Protein AF-A0A5C4UXS3-F1 (afdb_monomer)

Secondary structure (DSSP, 8-state):
--TTTHHHH------------------PPPP--------PPPPPPPTTS--TTSPPPGGGSHHHHHHHHHHHHHHT-B-TTT-SBHHHHHHHHHHHHHHHHHHTS-SSEEEEEEEEE-SS-EEEEEEEEEE-TTTS-EE--HHHHHHHHHHHHHHHHH---EEEEEEEEEETTEEEEEEEEEETTEEEEPPHHHHHHHHSB-TTT-PBPPPPTTEEE-PPPPPP--------------

Sequence (238 aa):
MSWFEGFAGAGDPGAGRSRDRRPGRGRRRPTGGRREERRRPAPSRPPGARPEGGPPTPADHPRYVWDRGVRLLAEAGRCPRCGVPQRRCAFARAAGLLRWLLERAGPGEHHLVCSVLLPDATLSASLGVEPAASSGGRAYGEEEAAVFCAVLAAGLVSGASGGLVLRTAEEPPRQSVRGWRLTAGRLLPLSEAQVFAAYCTDPTSGEPLPPEPDVDYRASPRPPTGACPGRREEATPG

Structure (mmCIF, N/CA/C/O backbone):
data_AF-A0A5C4UXS3-F1
#
_entry.id   AF-A0A5C4UXS3-F1
#
loop_
_atom_site.group_PDB
_atom_site.id
_atom_site.type_symbol
_atom_site.label_atom_id
_atom_site.label_alt_id
_atom_site.label_comp_id
_atom_site.label_asym_id
_atom_site.label_entity_id
_atom_site.label_seq_id
_atom_site.pdbx_PDB_ins_code
_atom_site.Cartn_x
_atom_site.Cartn_y
_atom_site.Cartn_z
_atom_site.occupancy
_atom_site.B_iso_or_equiv
_atom_site.auth_seq_id
_atom_site.auth_comp_id
_atom_site.auth_asym_id
_atom_site.auth_atom_id
_atom_site.pdbx_PDB_model_num
ATOM 1 N N . MET A 1 1 ? -10.341 11.415 -9.616 1.00 35.03 1 MET A N 1
ATOM 2 C CA . MET A 1 1 ? -11.128 10.595 -8.659 1.00 35.03 1 MET A CA 1
ATOM 3 C C . MET A 1 1 ? -11.605 9.258 -9.257 1.00 35.03 1 MET A C 1
ATOM 5 O O . MET A 1 1 ? -12.176 8.472 -8.521 1.00 35.03 1 MET A O 1
ATOM 9 N N . SER A 1 2 ? -11.293 8.932 -10.525 1.00 33.28 2 SER A N 1
ATOM 10 C CA . SER A 1 2 ? -11.857 7.770 -11.246 1.00 33.28 2 SER A CA 1
ATOM 11 C C . SER A 1 2 ? -11.045 6.459 -11.163 1.00 33.28 2 SER A C 1
ATOM 13 O O . SER A 1 2 ? -11.532 5.415 -11.588 1.00 33.28 2 SER A O 1
ATOM 15 N N . TRP A 1 3 ? -9.816 6.466 -10.629 1.00 40.00 3 TRP A N 1
ATOM 16 C CA . TRP A 1 3 ? -8.915 5.295 -10.67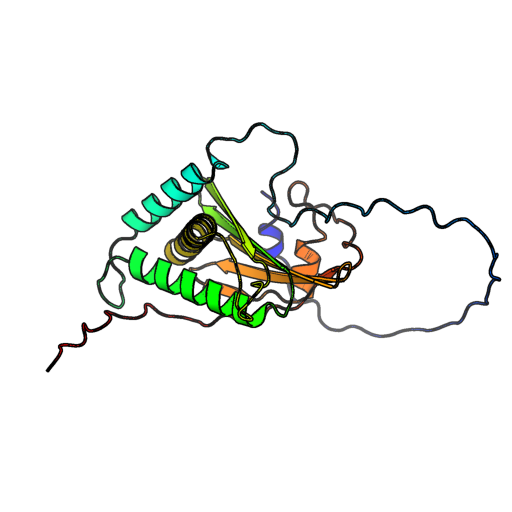2 1.00 40.00 3 TRP A CA 1
ATOM 17 C C . TRP A 1 3 ? -9.411 4.081 -9.864 1.00 40.00 3 TRP A C 1
ATOM 19 O O . TRP A 1 3 ? -9.132 2.939 -10.217 1.00 40.00 3 TRP A O 1
ATOM 29 N N . PHE A 1 4 ? -10.168 4.305 -8.784 1.00 40.53 4 PHE A N 1
ATOM 30 C CA . PHE A 1 4 ? -10.619 3.226 -7.899 1.00 40.53 4 PHE A CA 1
ATOM 31 C C . PHE A 1 4 ? -11.941 2.573 -8.323 1.00 40.53 4 PHE A C 1
ATOM 33 O O . PHE A 1 4 ? -12.166 1.409 -7.998 1.00 40.53 4 PHE A O 1
ATOM 40 N N . GLU A 1 5 ? -12.799 3.267 -9.072 1.00 36.66 5 GLU A N 1
ATOM 41 C CA . GLU A 1 5 ? -14.086 2.713 -9.524 1.00 36.66 5 GLU A CA 1
ATOM 42 C C . GLU A 1 5 ? -13.898 1.633 -10.602 1.00 36.66 5 GLU A C 1
ATOM 44 O O . GLU A 1 5 ? -14.641 0.650 -10.627 1.00 36.66 5 GLU A O 1
ATOM 49 N N . GLY A 1 6 ? -12.808 1.698 -11.378 1.00 37.16 6 GLY A N 1
ATOM 50 C CA . GLY A 1 6 ? -12.385 0.608 -12.266 1.00 37.16 6 GLY A CA 1
ATOM 51 C C . GLY A 1 6 ? -12.094 -0.718 -11.539 1.00 37.16 6 GLY A C 1
ATOM 52 O O . GLY A 1 6 ? -12.188 -1.786 -12.140 1.00 37.16 6 GLY A O 1
ATOM 53 N N . PHE A 1 7 ? -11.820 -0.689 -10.226 1.00 38.66 7 PHE A N 1
ATOM 54 C CA . PHE A 1 7 ? -11.621 -1.896 -9.409 1.00 38.66 7 PHE A CA 1
ATOM 55 C C . PHE A 1 7 ? -12.925 -2.542 -8.918 1.00 38.66 7 PHE A C 1
ATOM 57 O O . PHE A 1 7 ? -12.872 -3.662 -8.397 1.00 38.66 7 PHE A O 1
ATOM 64 N N . ALA A 1 8 ? -14.068 -1.858 -9.033 1.00 35.97 8 ALA A N 1
ATOM 65 C CA . ALA A 1 8 ? -15.372 -2.386 -8.628 1.00 35.97 8 ALA A CA 1
ATOM 66 C C . ALA A 1 8 ? -16.101 -3.118 -9.772 1.00 35.97 8 ALA A C 1
ATOM 68 O O . ALA A 1 8 ? -16.954 -3.957 -9.495 1.00 35.97 8 ALA A O 1
ATOM 69 N N . GLY A 1 9 ? -15.758 -2.835 -11.037 1.00 29.56 9 GLY A N 1
ATOM 70 C CA . GLY A 1 9 ? -16.538 -3.276 -12.203 1.00 29.56 9 GLY A CA 1
ATOM 71 C C . GLY A 1 9 ? -15.954 -4.402 -13.067 1.00 29.56 9 GLY A C 1
ATOM 72 O O . GLY A 1 9 ? -16.669 -4.929 -13.915 1.00 29.56 9 GLY A O 1
ATOM 73 N N . ALA A 1 10 ? -14.691 -4.802 -12.897 1.00 34.16 10 ALA A N 1
ATOM 74 C CA . ALA A 1 10 ? -14.080 -5.807 -13.774 1.00 34.16 10 ALA A CA 1
ATOM 75 C C . ALA A 1 10 ? -14.389 -7.240 -13.300 1.00 34.16 10 ALA A C 1
ATOM 77 O O . ALA A 1 10 ? -13.620 -7.850 -12.554 1.00 34.16 10 ALA A O 1
ATOM 78 N N . GLY A 1 11 ? -15.544 -7.758 -13.724 1.00 29.08 11 GLY A N 1
ATOM 79 C CA . GLY A 1 11 ? -15.849 -9.187 -13.701 1.00 29.08 11 GLY A CA 1
ATOM 80 C C . GLY A 1 11 ? -14.871 -9.988 -14.567 1.00 29.08 11 GLY A C 1
ATOM 81 O O . GLY A 1 11 ? -14.325 -9.479 -15.542 1.00 29.08 11 GLY A O 1
ATOM 82 N N . ASP A 1 12 ? -14.649 -11.238 -14.169 1.00 33.03 12 ASP A N 1
ATOM 83 C CA . ASP A 1 12 ? -13.753 -12.214 -14.797 1.00 33.03 12 ASP A CA 1
ATOM 84 C C . ASP A 1 12 ? -14.180 -12.528 -16.250 1.00 33.03 12 ASP A C 1
ATOM 86 O O . ASP A 1 12 ? -15.264 -13.089 -16.446 1.00 33.03 12 ASP A O 1
ATOM 90 N N . PRO A 1 13 ? -13.387 -12.196 -17.289 1.00 35.25 13 PRO A N 1
ATOM 91 C CA . PRO A 1 13 ? -13.642 -12.676 -18.634 1.00 35.25 13 PRO A CA 1
ATOM 92 C C . PRO A 1 13 ? -12.870 -13.976 -18.869 1.00 35.25 13 PRO A C 1
ATOM 94 O O . PRO A 1 13 ? -11.662 -14.000 -19.113 1.00 35.25 13 PRO A O 1
ATOM 97 N N . GLY A 1 14 ? -13.631 -15.066 -18.809 1.00 28.48 14 GLY A N 1
ATOM 98 C CA . GLY A 1 14 ? -13.194 -16.417 -19.110 1.00 28.48 14 GLY A CA 1
ATOM 99 C C . GLY A 1 14 ? -12.644 -16.624 -20.529 1.00 28.48 14 GLY A C 1
ATOM 100 O O . GLY A 1 14 ? -12.931 -15.906 -21.484 1.00 28.48 14 GLY A O 1
ATOM 101 N N . ALA A 1 15 ? -11.853 -17.691 -20.610 1.00 33.25 15 ALA A N 1
ATOM 102 C CA . ALA A 1 15 ? -11.218 -18.325 -21.760 1.00 33.25 15 ALA A CA 1
ATOM 103 C C . ALA A 1 15 ? -11.959 -18.254 -23.116 1.00 33.25 15 ALA A C 1
ATOM 105 O O . ALA A 1 15 ? -13.125 -18.631 -23.232 1.00 33.25 15 ALA A O 1
ATOM 106 N N . GLY A 1 16 ? -11.214 -17.943 -24.190 1.00 27.61 16 GLY A N 1
ATOM 107 C CA . GLY A 1 16 ? -11.735 -17.997 -25.561 1.00 27.61 16 GLY A CA 1
ATOM 108 C C . GLY A 1 16 ? -10.703 -17.876 -26.696 1.00 27.61 16 GLY A C 1
ATOM 109 O O . GLY A 1 16 ? -10.577 -16.824 -27.297 1.00 27.61 16 GLY A O 1
ATOM 110 N N . ARG A 1 17 ? -10.049 -19.003 -27.019 1.00 30.02 17 ARG A N 1
ATOM 111 C CA . ARG A 1 17 ? -9.630 -19.510 -28.357 1.00 30.02 17 ARG A CA 1
ATOM 112 C C . ARG A 1 17 ? -8.744 -18.661 -29.307 1.00 30.02 17 ARG A C 1
ATOM 114 O O . ARG A 1 17 ? -9.197 -17.763 -29.997 1.00 30.02 17 ARG A O 1
ATOM 121 N N . SER A 1 18 ? -7.507 -19.152 -29.457 1.00 33.75 18 SER A N 1
ATOM 122 C CA . SER A 1 18 ? -6.833 -19.623 -30.695 1.00 33.75 18 SER A CA 1
ATOM 123 C C . SER A 1 18 ? -7.411 -19.249 -32.076 1.00 33.75 18 SER A C 1
ATOM 125 O O . SER A 1 18 ? -8.549 -19.610 -32.378 1.00 33.75 18 SER A O 1
ATOM 127 N N . ARG A 1 19 ? -6.533 -18.662 -32.916 1.00 34.56 19 ARG A N 1
ATOM 128 C CA . ARG A 1 19 ? -6.287 -18.802 -34.385 1.00 34.56 19 ARG A CA 1
ATOM 129 C C . ARG A 1 19 ? -5.450 -17.581 -34.824 1.00 34.56 19 ARG A C 1
ATOM 131 O O . ARG A 1 19 ? -5.568 -16.535 -34.206 1.00 34.56 19 ARG A O 1
ATOM 138 N N . ASP A 1 20 ? -4.586 -17.534 -35.829 1.00 33.38 20 ASP A N 1
ATOM 139 C CA . ASP A 1 20 ? -3.983 -18.472 -36.773 1.00 33.38 20 ASP A CA 1
ATOM 140 C C . ASP A 1 20 ? -2.677 -17.800 -37.257 1.00 33.38 20 ASP A C 1
ATOM 142 O O . ASP A 1 20 ? -2.631 -16.583 -37.451 1.00 33.38 20 ASP A O 1
ATOM 146 N N . ARG A 1 21 ? -1.598 -18.566 -37.455 1.00 36.25 21 ARG A N 1
ATOM 147 C CA . ARG A 1 21 ? -0.323 -18.060 -38.002 1.00 36.25 21 ARG A CA 1
ATOM 148 C C . ARG A 1 21 ? -0.359 -18.020 -39.533 1.00 36.25 21 ARG A C 1
ATOM 150 O O . ARG A 1 21 ? -0.655 -19.034 -40.159 1.00 36.25 21 ARG A O 1
ATOM 157 N N . ARG A 1 22 ? 0.110 -16.923 -40.143 1.00 37.16 22 ARG A N 1
ATOM 158 C CA . ARG A 1 22 ? 0.683 -16.937 -41.507 1.00 37.16 22 ARG A CA 1
ATOM 159 C C . ARG A 1 22 ? 1.968 -16.097 -41.600 1.00 37.16 22 ARG A C 1
ATOM 161 O O . ARG A 1 22 ? 2.034 -15.045 -40.970 1.00 37.16 22 ARG A O 1
ATOM 168 N N . PRO A 1 23 ? 2.988 -16.541 -42.364 1.00 40.94 23 PRO A N 1
ATOM 169 C CA . PRO A 1 23 ? 4.306 -15.914 -42.389 1.00 40.94 23 PRO A CA 1
ATOM 170 C C . PRO A 1 23 ? 4.445 -14.901 -43.538 1.00 40.94 23 PRO A C 1
ATOM 172 O O . PRO A 1 23 ? 4.019 -15.154 -44.664 1.00 40.94 23 PRO A O 1
ATOM 175 N N . GLY A 1 24 ? 5.098 -13.769 -43.265 1.00 33.56 24 GLY A N 1
ATOM 176 C CA . GLY A 1 24 ? 5.322 -12.687 -44.225 1.00 33.56 24 GLY A CA 1
ATOM 177 C C . GLY A 1 24 ? 6.771 -12.199 -44.243 1.00 33.56 24 GLY A C 1
ATOM 178 O O . GLY A 1 24 ? 7.151 -11.362 -43.441 1.00 33.56 24 GLY A O 1
ATOM 179 N N . ARG A 1 25 ? 7.543 -12.778 -45.170 1.00 37.66 25 ARG A N 1
ATOM 180 C CA . ARG A 1 25 ? 8.702 -12.274 -45.943 1.00 37.66 25 ARG A CA 1
ATOM 181 C C . ARG A 1 25 ? 9.575 -11.137 -45.377 1.00 37.66 25 ARG A C 1
ATOM 183 O O . ARG A 1 25 ? 9.134 -10.024 -45.117 1.00 37.66 25 ARG A O 1
ATOM 190 N N . GLY A 1 26 ? 10.878 -11.425 -45.368 1.00 38.53 26 GLY A N 1
ATOM 191 C CA . GLY A 1 26 ? 11.948 -10.553 -44.902 1.00 38.53 26 GLY A CA 1
ATOM 192 C C . GLY A 1 26 ? 12.205 -9.298 -45.736 1.00 38.53 26 GLY A C 1
ATOM 193 O O . GLY A 1 26 ? 11.934 -9.234 -46.937 1.00 38.53 26 GLY A O 1
ATOM 194 N N . ARG A 1 27 ? 12.821 -8.317 -45.071 1.00 45.31 27 ARG A N 1
ATOM 195 C CA . ARG A 1 27 ? 13.493 -7.175 -45.694 1.00 45.31 27 ARG A CA 1
ATOM 196 C C . ARG A 1 27 ? 14.827 -6.890 -45.004 1.00 45.31 27 ARG A C 1
ATOM 198 O O . ARG A 1 27 ? 15.031 -7.187 -43.832 1.00 45.31 27 ARG A O 1
ATOM 205 N N . ARG A 1 28 ? 15.744 -6.401 -45.835 1.00 38.84 28 ARG A N 1
ATOM 206 C CA . ARG A 1 28 ? 17.199 -6.314 -45.678 1.00 38.84 28 ARG A CA 1
ATOM 207 C C . ARG A 1 28 ? 17.634 -5.253 -44.657 1.00 38.84 28 ARG A C 1
ATOM 209 O O . ARG A 1 28 ? 16.984 -4.224 -44.514 1.00 38.84 28 ARG A O 1
ATOM 216 N N . ARG A 1 29 ? 18.783 -5.506 -44.019 1.00 42.97 29 ARG A N 1
ATOM 217 C CA . ARG A 1 29 ? 19.550 -4.563 -43.183 1.00 42.97 29 ARG A CA 1
ATOM 218 C C . ARG A 1 29 ? 20.167 -3.436 -44.025 1.00 42.97 29 ARG A C 1
ATOM 220 O O . ARG A 1 29 ? 20.816 -3.752 -45.021 1.00 42.97 29 ARG A O 1
ATOM 227 N N . PRO A 1 30 ? 20.122 -2.179 -43.557 1.00 42.94 30 PRO A N 1
ATOM 228 C CA . PRO A 1 30 ? 21.143 -1.186 -43.842 1.00 42.94 30 PRO A CA 1
ATOM 229 C C . PRO A 1 30 ? 22.147 -1.102 -42.681 1.00 42.94 30 PRO A C 1
ATOM 231 O O . PRO A 1 30 ? 21.791 -1.057 -41.504 1.00 42.94 30 PRO A O 1
ATOM 234 N N . THR A 1 31 ? 23.421 -1.113 -43.045 1.00 40.25 31 THR A N 1
ATOM 235 C CA . THR A 1 31 ? 24.592 -0.885 -42.197 1.00 40.25 31 THR A CA 1
ATOM 236 C C . THR A 1 31 ? 24.896 0.607 -42.086 1.00 40.25 31 THR A C 1
ATOM 238 O O . THR A 1 31 ? 24.893 1.297 -43.099 1.00 40.25 31 THR A O 1
ATOM 241 N N . GLY A 1 32 ? 25.277 1.061 -40.888 1.00 43.88 32 GLY A N 1
ATOM 242 C CA . GLY A 1 32 ? 26.069 2.281 -40.699 1.00 43.88 32 GLY A CA 1
ATOM 243 C C . GLY A 1 32 ? 25.276 3.543 -40.355 1.00 43.88 32 GLY A C 1
ATOM 244 O O . GLY A 1 32 ? 24.844 4.278 -41.232 1.00 43.88 32 GLY A O 1
ATOM 245 N N . GLY A 1 33 ? 25.173 3.841 -39.061 1.00 35.28 33 GLY A N 1
ATOM 246 C CA . GLY A 1 33 ? 24.735 5.134 -38.535 1.00 35.28 33 GLY A CA 1
ATOM 247 C C . GLY A 1 33 ? 25.266 5.287 -37.113 1.00 35.28 33 GLY A C 1
ATOM 248 O O . GLY A 1 33 ? 25.130 4.369 -36.308 1.00 35.28 33 GLY A O 1
ATOM 249 N N . ARG A 1 34 ? 25.964 6.393 -36.845 1.00 41.12 34 ARG A N 1
ATOM 250 C CA . ARG A 1 34 ? 26.689 6.687 -35.598 1.00 41.12 34 ARG A CA 1
ATOM 251 C C . ARG A 1 34 ? 25.795 6.456 -34.372 1.00 41.12 34 ARG A C 1
ATOM 253 O O . ARG A 1 34 ? 24.636 6.857 -34.377 1.00 41.12 34 ARG A O 1
ATOM 260 N N . ARG A 1 35 ? 26.344 5.815 -33.331 1.00 41.16 35 ARG A N 1
ATOM 261 C CA . ARG A 1 35 ? 25.701 5.649 -32.017 1.00 41.16 35 ARG A CA 1
ATOM 262 C C . ARG A 1 35 ? 25.568 7.032 -31.379 1.00 41.16 35 ARG A C 1
ATOM 264 O O . ARG A 1 35 ? 26.454 7.491 -30.673 1.00 41.16 35 ARG A O 1
ATOM 271 N N . GLU A 1 36 ? 24.481 7.713 -31.702 1.00 40.56 36 GLU A N 1
ATOM 272 C CA . GLU A 1 36 ? 24.018 8.867 -30.954 1.00 40.56 36 GLU A CA 1
ATOM 273 C C . GLU A 1 36 ? 23.661 8.346 -29.562 1.00 40.56 36 GLU A C 1
ATOM 275 O O . GLU A 1 36 ? 22.820 7.453 -29.411 1.00 40.56 36 GLU A O 1
ATOM 280 N N . GLU A 1 37 ? 24.397 8.804 -28.555 1.00 40.22 37 GLU A N 1
ATOM 281 C CA . GLU A 1 37 ? 24.158 8.483 -27.157 1.00 40.22 37 GLU A CA 1
ATOM 282 C C . GLU A 1 37 ? 22.798 9.076 -26.780 1.00 40.22 37 GLU A C 1
ATOM 284 O O . GLU A 1 37 ? 22.676 10.228 -26.366 1.00 40.22 37 GLU A O 1
ATOM 289 N N . ARG A 1 38 ? 21.736 8.300 -27.042 1.00 41.50 38 ARG A N 1
ATOM 290 C CA . ARG A 1 38 ? 20.370 8.629 -26.650 1.00 41.50 38 ARG A CA 1
ATOM 291 C C . ARG A 1 38 ? 20.406 8.885 -25.155 1.00 41.50 38 ARG A C 1
ATOM 293 O O . ARG A 1 38 ? 20.579 7.954 -24.368 1.00 41.50 38 ARG A O 1
ATOM 300 N N . ARG A 1 39 ? 20.243 10.156 -24.781 1.00 40.31 39 ARG A N 1
ATOM 301 C CA . ARG A 1 39 ? 19.934 10.558 -23.411 1.00 40.31 39 ARG A CA 1
ATOM 302 C C . ARG A 1 39 ? 18.849 9.616 -22.904 1.00 40.31 39 ARG A C 1
ATOM 304 O O . ARG A 1 39 ? 17.807 9.481 -23.548 1.00 40.31 39 ARG A O 1
ATOM 311 N N . ARG A 1 40 ? 19.143 8.912 -21.808 1.00 44.25 40 ARG A N 1
ATOM 312 C CA . ARG A 1 40 ? 18.195 7.995 -21.176 1.00 44.25 40 ARG A CA 1
ATOM 313 C C . ARG A 1 40 ? 16.898 8.773 -20.922 1.00 44.25 40 ARG A C 1
ATOM 315 O O . ARG A 1 40 ? 16.978 9.833 -20.297 1.00 44.25 40 ARG A O 1
ATOM 322 N N . PRO A 1 41 ? 15.734 8.313 -21.412 1.00 36.16 41 PRO A N 1
ATOM 323 C CA . PRO A 1 41 ? 14.476 8.877 -20.955 1.00 36.16 41 PRO A CA 1
ATOM 324 C C . PRO A 1 41 ? 14.400 8.658 -19.441 1.00 36.16 41 PRO A C 1
ATOM 326 O O . PRO A 1 41 ? 14.741 7.579 -18.950 1.00 36.16 41 PRO A O 1
ATOM 329 N N . ALA A 1 42 ? 14.032 9.704 -18.701 1.00 35.66 42 ALA A N 1
ATOM 330 C CA . ALA A 1 42 ? 13.779 9.585 -17.272 1.00 35.66 42 ALA A CA 1
ATOM 331 C C . ALA A 1 42 ? 12.720 8.488 -17.041 1.00 35.66 42 ALA A C 1
ATOM 333 O O . ALA A 1 42 ? 11.819 8.351 -17.876 1.00 35.66 42 ALA A O 1
ATOM 334 N N . PRO A 1 43 ? 12.822 7.688 -15.964 1.00 39.75 43 PRO A N 1
ATOM 335 C CA . PRO A 1 43 ? 11.815 6.678 -15.672 1.00 39.75 43 PRO A CA 1
ATOM 336 C C . PRO A 1 43 ? 10.433 7.332 -15.604 1.00 39.75 43 PRO A C 1
ATOM 338 O O . PRO A 1 43 ? 10.254 8.374 -14.970 1.00 39.75 43 PRO A O 1
ATOM 341 N N . SER A 1 44 ? 9.462 6.725 -16.284 1.00 46.28 44 SER A N 1
ATOM 342 C CA . SER A 1 44 ? 8.076 7.167 -16.251 1.00 46.28 44 SER A CA 1
ATOM 343 C C . SER A 1 44 ? 7.538 7.086 -14.828 1.00 46.28 44 SER A C 1
ATOM 345 O O . SER A 1 44 ? 7.790 6.155 -14.057 1.00 46.28 44 SER A O 1
ATOM 347 N N . ARG A 1 45 ? 6.823 8.145 -14.480 1.00 45.38 45 ARG A N 1
ATOM 348 C CA . ARG A 1 45 ? 6.299 8.428 -13.157 1.00 45.38 45 ARG A CA 1
ATOM 349 C C . ARG A 1 45 ? 5.370 7.299 -12.680 1.00 45.38 45 ARG A C 1
ATOM 351 O O . ARG A 1 45 ? 4.456 6.944 -13.418 1.00 45.38 45 ARG A O 1
ATOM 358 N N . PRO A 1 46 ? 5.548 6.742 -11.467 1.00 45.81 46 PRO A N 1
ATOM 359 C CA . PRO A 1 46 ? 4.654 5.698 -10.987 1.00 45.81 46 PRO A CA 1
ATOM 360 C C . PRO A 1 46 ? 3.226 6.248 -10.799 1.00 45.81 46 PRO A C 1
ATOM 362 O O . PRO A 1 46 ? 3.060 7.404 -10.401 1.00 45.81 46 PRO A O 1
ATOM 365 N N . PRO A 1 47 ? 2.177 5.448 -11.044 1.00 40.06 47 PRO A N 1
ATOM 366 C CA . PRO A 1 47 ? 0.805 5.823 -10.741 1.00 40.06 47 PRO A CA 1
ATOM 367 C C . PRO A 1 47 ? 0.679 6.130 -9.246 1.00 40.06 47 PRO A C 1
ATOM 369 O O . PRO A 1 47 ? 1.114 5.357 -8.392 1.00 40.06 47 PRO A O 1
ATOM 372 N N . GLY A 1 48 ? 0.129 7.306 -8.942 1.00 43.44 48 GLY A N 1
ATOM 373 C CA . GLY A 1 48 ? 0.091 7.877 -7.592 1.00 43.44 48 GLY A CA 1
ATOM 374 C C . GLY A 1 48 ? 1.198 8.894 -7.298 1.00 43.44 48 GLY A C 1
ATOM 375 O O . GLY A 1 48 ? 1.112 9.605 -6.298 1.00 43.44 48 GLY A O 1
ATOM 376 N N . ALA A 1 49 ? 2.204 9.042 -8.165 1.00 41.66 49 ALA A N 1
ATOM 377 C CA . ALA A 1 49 ? 3.140 10.151 -8.050 1.00 41.66 49 ALA A CA 1
ATOM 378 C C . ALA A 1 49 ? 2.506 11.453 -8.584 1.00 41.66 49 ALA A C 1
ATOM 380 O O . ALA A 1 49 ? 1.986 11.520 -9.693 1.00 41.66 49 ALA A O 1
ATOM 381 N N . ARG A 1 50 ? 2.606 12.522 -7.786 1.00 44.00 50 ARG A N 1
ATOM 382 C CA . ARG A 1 50 ? 2.104 13.904 -7.996 1.00 44.00 50 ARG A CA 1
ATOM 383 C C . ARG A 1 50 ? 2.151 14.461 -9.445 1.00 44.00 50 ARG A C 1
ATOM 385 O O . ARG A 1 50 ? 3.231 14.530 -9.982 1.00 44.00 50 ARG A O 1
ATOM 392 N N . PRO A 1 51 ? 1.112 15.013 -10.074 1.00 42.31 51 PRO A N 1
ATOM 393 C CA . PRO A 1 51 ? 1.290 15.709 -11.362 1.00 42.31 51 PRO A CA 1
ATOM 394 C C . PRO A 1 51 ? 2.380 16.809 -11.289 1.00 42.31 51 PRO A C 1
ATOM 396 O O . PRO A 1 51 ? 2.381 17.629 -10.366 1.00 42.31 51 PRO A O 1
ATOM 399 N N . GLU A 1 52 ? 3.346 16.813 -12.215 1.00 38.56 52 GLU A N 1
ATOM 400 C CA . GLU A 1 52 ? 4.369 17.869 -12.261 1.00 38.56 52 GLU A CA 1
ATOM 401 C C . GLU A 1 52 ? 3.733 19.162 -12.774 1.00 38.56 52 GLU A C 1
ATOM 403 O O . GLU A 1 52 ? 3.220 19.191 -13.889 1.00 38.56 52 GLU A O 1
ATOM 408 N N . GLY A 1 53 ? 3.741 20.222 -11.955 1.00 38.78 53 GLY A N 1
ATOM 409 C CA . GLY A 1 53 ? 3.321 21.557 -12.403 1.00 38.78 53 GLY A CA 1
ATOM 410 C C . GLY A 1 53 ? 2.335 22.341 -11.528 1.00 38.78 53 GLY A C 1
ATOM 411 O O . GLY A 1 53 ? 1.849 23.368 -11.985 1.00 38.78 53 GLY A O 1
ATOM 412 N N . GLY A 1 54 ? 2.040 21.928 -10.289 1.00 44.56 54 GLY A N 1
ATOM 413 C CA . GLY A 1 54 ? 1.251 22.737 -9.338 1.00 44.56 54 GLY A CA 1
ATOM 414 C C . GLY A 1 54 ? 2.014 23.024 -8.038 1.00 44.56 54 GLY A C 1
ATOM 415 O O . GLY A 1 54 ? 2.813 22.170 -7.636 1.00 44.56 54 GLY A O 1
ATOM 416 N N . PRO A 1 55 ? 1.812 24.174 -7.358 1.00 41.97 55 PRO A N 1
ATOM 417 C CA . PRO A 1 55 ? 2.391 24.414 -6.034 1.00 41.97 55 PRO A CA 1
ATOM 418 C C . PRO A 1 55 ? 1.939 23.311 -5.059 1.00 41.97 55 PRO A C 1
ATOM 420 O O . PRO A 1 55 ? 0.812 22.833 -5.183 1.00 41.97 55 PRO A O 1
ATOM 423 N N . PRO A 1 56 ? 2.800 22.849 -4.128 1.00 49.34 56 PRO A N 1
ATOM 424 C CA . PRO A 1 56 ? 2.403 21.831 -3.156 1.00 49.34 56 PRO A CA 1
ATOM 425 C C . PRO A 1 56 ? 1.191 22.343 -2.383 1.00 49.34 56 PRO A C 1
ATOM 427 O O . PRO A 1 56 ? 1.266 23.404 -1.761 1.00 49.34 56 PRO A O 1
ATOM 430 N N . THR A 1 57 ? 0.075 21.617 -2.424 1.00 53.28 57 THR A N 1
ATOM 431 C CA . THR A 1 57 ? -1.009 21.922 -1.493 1.00 53.28 57 THR A CA 1
ATOM 432 C C . THR A 1 57 ? -0.537 21.520 -0.092 1.00 53.28 57 THR A C 1
ATOM 434 O O . THR A 1 57 ? 0.298 20.618 0.034 1.00 53.28 57 THR A O 1
ATOM 437 N N . PRO A 1 58 ? -1.033 22.142 0.992 1.00 54.81 58 PRO A N 1
ATOM 438 C CA . PRO A 1 58 ? -0.695 21.710 2.346 1.00 54.81 58 PRO A CA 1
ATOM 439 C C . PRO A 1 58 ? -0.922 20.207 2.556 1.00 54.81 58 PRO A C 1
ATOM 441 O O . PRO A 1 58 ? -0.168 19.596 3.302 1.00 54.81 58 PRO A O 1
ATOM 444 N N . ALA A 1 59 ? -1.883 19.610 1.836 1.00 54.31 59 ALA A N 1
ATOM 445 C CA . ALA A 1 59 ? -2.203 18.187 1.869 1.00 54.31 59 ALA A CA 1
ATOM 446 C C . ALA A 1 59 ? -1.110 17.257 1.305 1.00 54.31 59 ALA A C 1
ATOM 448 O O . ALA A 1 59 ? -1.068 16.081 1.662 1.00 54.31 59 ALA A O 1
ATOM 449 N N . ASP A 1 60 ? -0.203 17.789 0.481 1.00 53.03 60 ASP A N 1
ATOM 450 C CA . ASP A 1 60 ? 0.870 17.035 -0.180 1.00 53.03 60 ASP A CA 1
ATOM 451 C C . ASP A 1 60 ? 2.198 17.077 0.592 1.00 53.03 60 ASP A C 1
ATOM 453 O O . ASP A 1 60 ? 3.165 16.413 0.212 1.00 53.03 60 ASP A O 1
ATOM 457 N N . HIS A 1 61 ? 2.294 17.888 1.651 1.00 68.25 61 HIS A N 1
ATOM 458 C CA . HIS A 1 61 ? 3.530 18.015 2.416 1.00 68.25 61 HIS A CA 1
ATOM 459 C C . HIS A 1 61 ? 3.723 16.782 3.321 1.00 68.25 61 HIS A C 1
ATOM 461 O O . HIS A 1 61 ? 2.804 16.457 4.077 1.00 68.25 61 HIS A O 1
ATOM 467 N N . PRO A 1 62 ? 4.906 16.128 3.354 1.00 67.69 62 PRO A N 1
ATOM 468 C CA . PRO A 1 62 ? 5.144 14.936 4.181 1.00 67.69 62 PRO A CA 1
ATOM 469 C C . PRO A 1 62 ? 4.740 15.114 5.650 1.00 67.69 62 PRO A C 1
ATOM 471 O O . PRO A 1 62 ? 4.113 14.233 6.232 1.00 67.69 62 PRO A O 1
ATOM 474 N N . ARG A 1 63 ? 5.001 16.300 6.222 1.00 72.50 63 ARG A N 1
ATOM 475 C CA . ARG A 1 63 ? 4.535 16.658 7.576 1.00 72.50 63 ARG A CA 1
ATOM 476 C C . ARG A 1 63 ? 3.011 16.666 7.722 1.00 72.50 63 ARG A C 1
ATOM 478 O O . ARG A 1 63 ? 2.517 16.166 8.717 1.00 72.50 63 ARG A O 1
ATOM 485 N N . TYR A 1 64 ? 2.259 17.168 6.743 1.00 76.75 64 TYR A N 1
ATOM 486 C CA . TYR A 1 64 ? 0.795 17.137 6.806 1.00 76.75 64 TYR A CA 1
ATOM 487 C C . TYR A 1 64 ? 0.261 15.707 6.721 1.00 76.75 64 TYR A C 1
ATOM 489 O O . TYR A 1 64 ? -0.613 15.328 7.499 1.00 76.75 64 TYR A O 1
ATOM 497 N N . VAL A 1 65 ? 0.799 14.902 5.797 1.00 76.56 65 VAL A N 1
ATOM 498 C CA . VAL A 1 65 ? 0.427 13.486 5.651 1.00 76.56 65 VAL A CA 1
ATOM 499 C C . VAL A 1 65 ? 0.700 12.731 6.952 1.00 76.56 65 VAL A C 1
ATOM 501 O O . VAL A 1 65 ? -0.157 11.980 7.425 1.00 76.56 65 VAL A O 1
ATOM 504 N N . TRP A 1 66 ? 1.864 12.979 7.557 1.00 76.12 66 TRP A N 1
ATOM 505 C CA . TRP A 1 66 ? 2.231 12.460 8.868 1.00 76.12 66 TRP A CA 1
ATOM 506 C C . TRP A 1 66 ? 1.256 12.907 9.960 1.00 76.12 66 TRP A C 1
ATOM 508 O O . TRP A 1 66 ? 0.639 12.056 10.598 1.00 76.12 66 TRP A O 1
ATOM 518 N N . ASP A 1 67 ? 1.056 14.213 10.142 1.00 81.12 67 ASP A N 1
ATOM 519 C CA . ASP A 1 67 ? 0.207 14.771 11.197 1.00 81.12 67 ASP A CA 1
ATOM 520 C C . ASP A 1 67 ? -1.231 14.260 11.085 1.00 81.12 67 ASP A C 1
ATOM 522 O O . ASP A 1 67 ? -1.848 13.857 12.077 1.00 81.12 67 ASP A O 1
ATOM 526 N N . ARG A 1 68 ? -1.769 14.204 9.863 1.00 80.69 68 ARG A N 1
ATOM 527 C CA . ARG A 1 68 ? -3.110 13.680 9.603 1.00 80.69 68 ARG A CA 1
ATOM 528 C C . ARG A 1 68 ? -3.198 12.184 9.897 1.00 80.69 68 ARG A C 1
ATOM 530 O O . ARG A 1 68 ? -4.147 11.757 10.558 1.00 80.69 68 ARG A O 1
ATOM 537 N N . GLY A 1 69 ? -2.216 11.397 9.455 1.00 79.38 69 GLY A N 1
ATOM 538 C CA . GLY A 1 69 ? -2.147 9.962 9.732 1.00 79.38 69 GLY A CA 1
ATOM 539 C C . GLY A 1 69 ? -2.039 9.664 11.230 1.00 79.38 69 GLY A C 1
ATOM 540 O O . GLY A 1 69 ? -2.783 8.837 11.758 1.00 79.38 69 GLY A O 1
ATOM 541 N N . VAL A 1 70 ? -1.171 10.383 11.943 1.00 80.25 70 VAL A N 1
ATOM 542 C CA . VAL A 1 70 ? -0.984 10.242 13.393 1.00 80.25 70 VAL A CA 1
ATOM 543 C C . VAL A 1 70 ? -2.255 10.610 14.156 1.00 80.25 70 VAL A C 1
ATOM 545 O O . VAL A 1 70 ? -2.629 9.876 15.073 1.00 80.25 70 VAL A O 1
ATOM 548 N N . ARG A 1 71 ? -2.960 11.681 13.767 1.00 85.00 71 ARG A N 1
ATOM 549 C CA . ARG A 1 71 ? -4.243 12.062 14.383 1.00 85.00 71 ARG A CA 1
ATOM 550 C C . ARG A 1 71 ? -5.306 10.974 14.236 1.00 85.00 71 ARG A C 1
ATOM 552 O O . ARG A 1 71 ? -5.861 10.542 15.243 1.00 85.00 71 ARG A O 1
ATOM 559 N N . LEU A 1 72 ? -5.505 10.448 13.026 1.00 85.38 72 LEU A N 1
ATOM 560 C CA . LEU A 1 72 ? -6.429 9.328 12.785 1.00 85.38 72 LEU A CA 1
ATOM 561 C C . LEU A 1 72 ? -6.092 8.103 13.638 1.00 85.38 72 LEU A C 1
ATOM 563 O O . LEU A 1 72 ? -6.967 7.451 14.205 1.00 85.38 72 LEU A O 1
ATOM 567 N N . LEU A 1 73 ? -4.804 7.789 13.756 1.00 85.69 73 LEU A N 1
ATOM 568 C CA . LEU A 1 73 ? -4.340 6.666 14.564 1.00 85.69 73 LEU A CA 1
ATOM 569 C C . LEU A 1 73 ? -4.528 6.916 16.068 1.00 85.69 73 LEU A C 1
ATOM 571 O O . LEU A 1 73 ? -4.792 5.971 16.817 1.00 85.69 73 LEU A O 1
ATOM 575 N N . ALA A 1 74 ? -4.405 8.159 16.531 1.00 85.69 74 ALA A N 1
ATOM 576 C CA . ALA A 1 74 ? -4.676 8.528 17.917 1.00 85.69 74 ALA A CA 1
ATOM 577 C C . ALA A 1 74 ? -6.164 8.368 18.276 1.00 85.69 74 ALA A C 1
ATOM 579 O O . ALA A 1 74 ? -6.467 7.891 19.370 1.00 85.69 74 ALA A O 1
ATOM 580 N N . GLU A 1 75 ? -7.060 8.682 17.339 1.00 87.88 75 GLU A N 1
ATOM 581 C CA . GLU A 1 75 ? -8.522 8.606 17.484 1.00 87.88 75 GLU A CA 1
ATOM 582 C C . GLU A 1 75 ? -9.076 7.170 17.395 1.00 87.88 75 GLU A C 1
ATOM 584 O O . GLU A 1 75 ? -10.176 6.895 17.866 1.00 87.88 75 GLU A O 1
ATOM 589 N N . ALA A 1 76 ? -8.293 6.213 16.886 1.00 85.06 76 ALA A N 1
ATOM 590 C CA . ALA A 1 76 ? -8.697 4.818 16.676 1.00 85.06 76 ALA A CA 1
ATOM 591 C C . ALA A 1 76 ? -8.987 3.993 17.952 1.00 85.06 76 ALA A C 1
ATOM 593 O O . ALA A 1 76 ? -9.244 2.795 17.869 1.00 85.06 76 ALA A O 1
ATOM 594 N N . GLY A 1 77 ? -8.909 4.581 19.147 1.00 89.50 77 GLY A N 1
ATOM 595 C CA . GLY A 1 77 ? -9.253 3.901 20.396 1.00 89.50 77 GLY A CA 1
ATOM 596 C C . GLY A 1 77 ? -8.357 2.697 20.734 1.00 89.50 77 GLY A C 1
ATOM 597 O O . GLY A 1 77 ? -7.132 2.715 20.552 1.00 89.50 77 GLY A O 1
ATOM 598 N N . ARG A 1 78 ? -8.958 1.646 21.309 1.00 90.81 78 ARG A N 1
ATOM 599 C CA . ARG A 1 78 ? -8.260 0.435 21.780 1.00 90.81 78 ARG A CA 1
ATOM 600 C C . ARG A 1 78 ? -8.467 -0.731 20.824 1.00 90.81 78 ARG A C 1
ATOM 602 O O . ARG A 1 78 ? -9.551 -0.942 20.299 1.00 90.81 78 ARG A O 1
ATOM 609 N N . CYS A 1 79 ? -7.428 -1.542 20.657 1.00 89.81 79 CYS A N 1
ATOM 610 C CA . CYS A 1 79 ? -7.512 -2.754 19.862 1.00 89.81 79 CYS A CA 1
ATOM 611 C C . CYS A 1 79 ? -8.485 -3.754 20.512 1.00 89.81 79 CYS A C 1
ATOM 613 O O . CYS A 1 79 ? -8.237 -4.161 21.651 1.00 89.81 79 CYS A O 1
ATOM 615 N N . PRO A 1 80 ? -9.502 -4.253 19.783 1.00 85.88 80 PRO A N 1
ATOM 616 C CA . PRO A 1 80 ? -10.477 -5.199 20.330 1.00 85.88 80 PRO A CA 1
ATOM 617 C C . PRO A 1 80 ? -9.877 -6.572 20.674 1.00 85.88 80 PRO A C 1
ATOM 619 O O . PRO A 1 80 ? -10.523 -7.370 21.337 1.00 85.88 80 PRO A O 1
ATOM 622 N N . ARG A 1 81 ? -8.644 -6.870 20.232 1.00 86.62 81 ARG A N 1
ATOM 623 C CA . ARG A 1 81 ? -7.981 -8.159 20.491 1.00 86.62 81 ARG A CA 1
ATOM 624 C C . ARG A 1 81 ? -7.112 -8.183 21.745 1.00 86.62 81 ARG A C 1
ATOM 626 O O . ARG A 1 81 ? -7.053 -9.207 22.405 1.00 86.62 81 ARG A O 1
ATOM 633 N N . CYS A 1 82 ? -6.391 -7.104 22.046 1.00 89.81 82 CYS A N 1
ATOM 634 C CA . CYS A 1 82 ? -5.426 -7.090 23.158 1.00 89.81 82 CYS A CA 1
ATOM 635 C C . CYS A 1 82 ? -5.561 -5.880 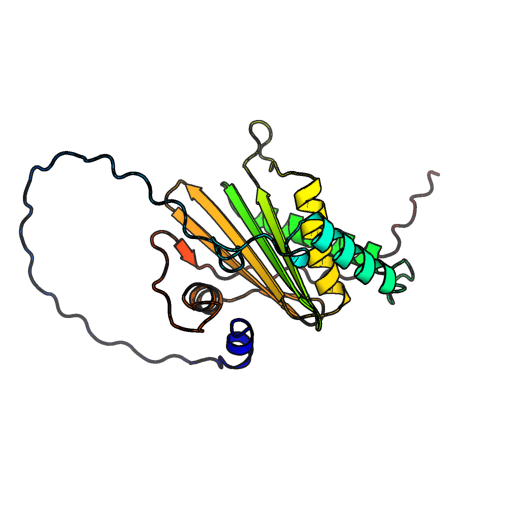24.094 1.00 89.81 82 CYS A C 1
ATOM 637 O O . CYS A 1 82 ? -4.788 -5.747 25.042 1.00 89.81 82 CYS A O 1
ATOM 639 N N . GLY A 1 83 ? -6.499 -4.968 23.822 1.00 87.62 83 GLY A N 1
ATOM 640 C CA . GLY A 1 83 ? -6.809 -3.816 24.673 1.00 87.62 83 GLY A CA 1
ATOM 641 C C . GLY A 1 83 ? -5.781 -2.674 24.671 1.00 87.62 83 GLY A C 1
ATOM 642 O O . GLY A 1 83 ? -6.042 -1.626 25.269 1.00 87.62 83 GLY A O 1
ATOM 643 N N . VAL A 1 84 ? -4.628 -2.827 24.005 1.00 89.12 84 VAL A N 1
ATOM 644 C CA . VAL A 1 84 ? -3.640 -1.740 23.828 1.00 89.12 84 VAL A CA 1
ATOM 645 C C . VAL A 1 84 ? -4.147 -0.712 22.804 1.00 89.12 84 VAL A C 1
ATOM 647 O O . VAL A 1 84 ? -5.033 -1.044 22.013 1.00 89.12 84 VAL A O 1
ATOM 650 N N . PRO A 1 85 ? -3.600 0.518 22.755 1.00 90.31 85 PRO A N 1
ATOM 651 C CA . PRO A 1 85 ? -3.996 1.498 21.745 1.00 90.31 85 PRO A CA 1
ATOM 652 C C . PRO A 1 85 ? -3.883 0.940 20.321 1.00 90.31 85 PRO A C 1
ATOM 654 O O . PRO A 1 85 ? -2.835 0.403 19.945 1.00 90.31 85 PRO A O 1
ATOM 657 N N . GLN A 1 86 ? -4.944 1.076 19.522 1.00 89.88 86 GLN A N 1
ATOM 658 C CA . GLN A 1 86 ? -5.045 0.449 18.200 1.00 89.88 86 GLN A CA 1
ATOM 659 C C . GLN A 1 86 ? -3.904 0.870 17.264 1.00 89.88 86 GLN A C 1
ATOM 661 O O . GLN A 1 86 ? -3.365 0.023 16.547 1.00 89.88 86 GLN A O 1
ATOM 666 N N . ARG A 1 87 ? -3.443 2.126 17.367 1.00 89.81 87 ARG A N 1
ATOM 667 C CA . ARG A 1 87 ? -2.244 2.634 16.678 1.00 89.81 87 ARG A CA 1
ATOM 668 C C . ARG A 1 87 ? -1.015 1.741 16.824 1.00 89.81 87 ARG A C 1
ATOM 670 O O . ARG A 1 87 ? -0.302 1.536 15.851 1.00 89.81 87 ARG A O 1
ATOM 677 N N . ARG A 1 88 ? -0.779 1.148 18.002 1.00 89.69 88 ARG A N 1
ATOM 678 C CA . ARG A 1 88 ? 0.399 0.299 18.245 1.00 89.69 88 ARG A CA 1
ATOM 679 C C . ARG A 1 88 ? 0.315 -0.996 17.438 1.00 89.69 88 ARG A C 1
ATOM 681 O O . ARG A 1 88 ? 1.286 -1.366 16.784 1.00 89.69 88 ARG A O 1
ATOM 688 N N . CYS A 1 89 ? -0.846 -1.660 17.439 1.00 91.50 89 CYS A N 1
ATOM 689 C CA . CYS A 1 89 ? -1.059 -2.839 16.594 1.00 91.50 89 CYS A CA 1
ATOM 690 C C . CYS A 1 89 ? -0.988 -2.464 15.104 1.00 91.50 89 CYS A C 1
ATOM 692 O O . CYS A 1 89 ? -0.465 -3.238 14.309 1.00 91.50 89 CYS A O 1
ATOM 694 N N . ALA A 1 90 ? -1.517 -1.299 14.721 1.00 91.81 90 ALA A N 1
ATOM 695 C CA . ALA A 1 90 ? -1.549 -0.836 13.338 1.00 91.81 90 ALA A CA 1
ATOM 696 C C . ALA A 1 90 ? -0.150 -0.570 12.775 1.00 91.81 90 ALA A C 1
ATOM 698 O O . ALA A 1 90 ? 0.193 -1.137 11.741 1.00 91.81 90 ALA A O 1
ATOM 699 N N . PHE A 1 91 ? 0.679 0.197 13.489 1.00 92.81 91 PHE A N 1
ATOM 700 C CA . PHE A 1 91 ? 2.075 0.430 13.114 1.00 92.81 91 PHE A CA 1
ATOM 701 C C . PHE A 1 91 ? 2.872 -0.872 13.057 1.00 92.81 91 PHE A C 1
ATOM 703 O O . PHE A 1 91 ? 3.597 -1.102 12.095 1.00 92.81 91 PHE A O 1
ATOM 710 N N . ALA A 1 92 ? 2.696 -1.769 14.033 1.00 92.56 92 ALA A N 1
ATOM 711 C CA . ALA A 1 92 ? 3.371 -3.065 14.012 1.00 92.56 92 ALA A CA 1
ATOM 712 C C . ALA A 1 92 ? 2.969 -3.913 12.791 1.00 92.56 92 ALA A C 1
ATOM 714 O O . ALA A 1 92 ? 3.823 -4.554 12.177 1.00 92.56 92 ALA A O 1
ATOM 715 N N . ARG A 1 93 ? 1.683 -3.896 12.408 1.00 93.44 93 ARG A N 1
ATOM 716 C CA . ARG A 1 93 ? 1.194 -4.560 11.189 1.00 93.44 93 ARG A CA 1
ATOM 717 C C . ARG A 1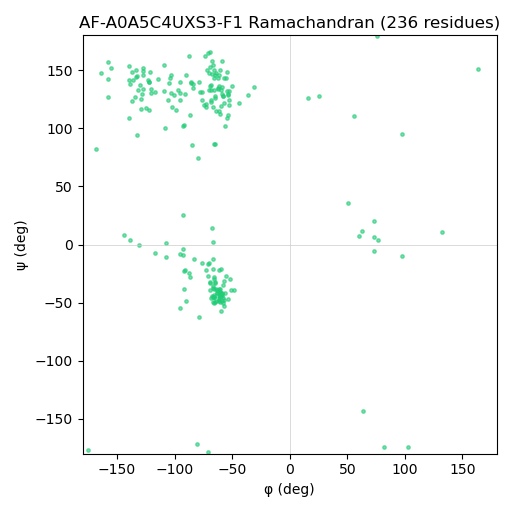 93 ? 1.757 -3.904 9.928 1.00 93.44 93 ARG A C 1
ATOM 719 O O . ARG A 1 93 ? 2.218 -4.627 9.053 1.00 93.44 93 ARG A O 1
ATOM 726 N N . ALA A 1 94 ? 1.753 -2.575 9.843 1.00 95.44 94 ALA A N 1
ATOM 727 C CA . ALA A 1 94 ? 2.292 -1.835 8.703 1.00 95.44 94 ALA A CA 1
ATOM 728 C C . ALA A 1 94 ? 3.795 -2.099 8.511 1.00 95.44 94 ALA A C 1
ATOM 730 O O . ALA A 1 94 ? 4.208 -2.487 7.423 1.00 95.44 94 ALA A O 1
ATOM 731 N N . ALA A 1 95 ? 4.592 -2.014 9.579 1.00 94.56 95 ALA A N 1
ATOM 732 C CA . ALA A 1 95 ? 6.020 -2.332 9.547 1.00 94.56 95 ALA A CA 1
ATOM 733 C C . ALA A 1 95 ? 6.280 -3.807 9.194 1.00 94.56 95 ALA A C 1
ATOM 735 O O . ALA A 1 95 ? 7.195 -4.126 8.437 1.00 94.56 95 ALA A O 1
ATOM 736 N N . GLY A 1 96 ? 5.455 -4.728 9.706 1.00 94.75 96 GLY A N 1
ATOM 737 C CA . GLY A 1 96 ? 5.507 -6.141 9.331 1.00 94.75 96 GLY A CA 1
ATOM 738 C C . GLY A 1 96 ? 5.243 -6.370 7.841 1.00 94.75 96 GLY A C 1
ATOM 739 O O . GLY A 1 96 ? 5.972 -7.129 7.209 1.00 94.75 96 GLY A O 1
ATOM 740 N N . LEU A 1 97 ? 4.244 -5.684 7.276 1.00 96.12 97 LEU A N 1
ATOM 741 C CA . LEU A 1 97 ? 3.940 -5.730 5.846 1.00 96.12 97 LEU A CA 1
ATOM 742 C C . LEU A 1 97 ? 5.057 -5.114 5.004 1.00 96.12 97 LEU A C 1
ATOM 744 O O . LEU A 1 97 ? 5.436 -5.719 4.009 1.00 96.12 97 LEU A O 1
ATOM 748 N N . LEU A 1 98 ? 5.613 -3.968 5.409 1.00 96.00 98 LEU A N 1
ATOM 749 C CA . LEU A 1 98 ? 6.737 -3.346 4.709 1.00 96.00 98 LEU A CA 1
ATOM 750 C C . LEU A 1 98 ? 7.935 -4.300 4.637 1.00 96.00 98 LEU A C 1
ATOM 752 O O . LEU A 1 98 ? 8.436 -4.564 3.550 1.00 96.00 98 LEU A O 1
ATOM 756 N N . ARG A 1 99 ? 8.344 -4.896 5.764 1.00 94.06 99 ARG A N 1
ATOM 757 C CA . ARG A 1 99 ? 9.430 -5.893 5.767 1.00 94.06 99 ARG A CA 1
ATOM 758 C C . ARG A 1 99 ? 9.121 -7.078 4.856 1.00 94.06 99 ARG A C 1
ATOM 760 O O . ARG A 1 99 ? 9.953 -7.446 4.037 1.00 94.06 99 ARG A O 1
ATOM 767 N N . TRP A 1 100 ? 7.904 -7.615 4.941 1.00 95.25 100 TRP A N 1
ATOM 768 C CA . TRP A 1 100 ? 7.470 -8.735 4.105 1.00 95.25 100 TRP A CA 1
ATOM 769 C C . TRP A 1 100 ? 7.499 -8.409 2.601 1.00 95.25 100 TRP A C 1
ATOM 771 O O . TRP A 1 100 ? 7.862 -9.273 1.799 1.00 95.25 100 TRP A O 1
ATOM 781 N N . LEU A 1 101 ? 7.124 -7.179 2.224 1.00 95.62 101 LEU A N 1
ATOM 782 C CA . LEU A 1 101 ? 7.194 -6.678 0.850 1.00 95.62 101 LEU A CA 1
ATOM 783 C C . LEU A 1 101 ? 8.647 -6.593 0.383 1.00 95.62 101 LEU A C 1
ATOM 785 O O . LEU A 1 101 ? 8.973 -7.126 -0.674 1.00 95.62 101 LEU A O 1
ATOM 789 N N . LEU A 1 102 ? 9.517 -5.978 1.187 1.00 93.25 102 LEU A N 1
ATOM 790 C CA . LEU A 1 102 ? 10.931 -5.806 0.858 1.00 93.25 102 LEU A CA 1
ATOM 791 C C . LEU A 1 102 ? 11.660 -7.147 0.734 1.00 93.25 102 LEU A C 1
ATOM 793 O O . LEU A 1 102 ? 12.386 -7.350 -0.229 1.00 93.25 102 LEU A O 1
ATOM 797 N N . GLU A 1 103 ? 11.405 -8.113 1.619 1.00 92.00 103 GLU A N 1
ATOM 798 C CA . GLU A 1 103 ? 11.945 -9.481 1.511 1.00 92.00 103 GLU A CA 1
ATOM 799 C C . GLU A 1 103 ? 11.609 -10.164 0.174 1.00 92.00 103 GLU A C 1
ATOM 801 O O . GLU A 1 103 ? 12.345 -11.038 -0.277 1.00 92.00 103 GLU A O 1
ATOM 806 N N . ARG A 1 104 ? 10.502 -9.773 -0.468 1.00 92.44 104 ARG A N 1
ATOM 807 C CA . ARG A 1 104 ? 9.991 -10.359 -1.721 1.00 92.44 104 ARG A CA 1
ATOM 808 C C . ARG A 1 104 ? 10.174 -9.464 -2.939 1.00 92.44 104 ARG A C 1
ATOM 810 O O . ARG A 1 104 ? 9.758 -9.851 -4.030 1.00 92.44 104 ARG A O 1
ATOM 817 N N . ALA A 1 105 ? 10.779 -8.293 -2.769 1.00 89.81 105 ALA A N 1
ATOM 818 C CA . ALA A 1 105 ? 10.935 -7.315 -3.836 1.00 89.81 105 ALA A CA 1
ATOM 819 C C . ALA A 1 105 ? 11.936 -7.751 -4.919 1.00 89.81 105 ALA A C 1
ATOM 821 O O . ALA A 1 105 ? 11.902 -7.206 -6.019 1.00 89.81 105 ALA A O 1
ATOM 822 N N . GLY A 1 106 ? 12.773 -8.753 -4.622 1.00 85.25 106 GLY A N 1
ATOM 823 C CA . GLY A 1 106 ? 13.884 -9.168 -5.477 1.00 85.25 106 GLY A CA 1
ATOM 824 C C . GLY A 1 106 ? 15.125 -8.288 -5.279 1.00 85.25 106 GLY A C 1
ATOM 825 O O . GLY A 1 106 ? 15.145 -7.470 -4.356 1.00 85.25 106 GLY A O 1
ATOM 826 N N . PRO A 1 107 ? 16.182 -8.485 -6.080 1.00 84.94 107 PRO A N 1
ATOM 827 C CA . PRO A 1 107 ? 17.339 -7.590 -6.106 1.00 84.94 107 PRO A CA 1
ATOM 828 C C . PRO A 1 107 ? 16.980 -6.220 -6.710 1.00 84.94 107 PRO A C 1
ATOM 830 O O . PRO A 1 107 ? 15.947 -6.080 -7.359 1.00 84.94 107 PRO A O 1
ATOM 833 N N . GLY A 1 108 ? 17.845 -5.222 -6.521 1.00 88.69 108 GLY A N 1
ATOM 834 C CA . GLY A 1 108 ? 17.733 -3.914 -7.176 1.00 88.69 108 GLY A CA 1
ATOM 835 C C . GLY A 1 108 ? 17.196 -2.781 -6.304 1.00 88.69 108 GLY A C 1
ATOM 836 O O . GLY A 1 108 ? 16.999 -2.929 -5.098 1.00 88.69 108 GLY A O 1
ATOM 837 N N . GLU A 1 109 ? 16.989 -1.631 -6.939 1.00 92.62 109 GLU A N 1
ATOM 838 C CA . GLU A 1 109 ? 16.367 -0.460 -6.323 1.00 92.62 109 GLU A CA 1
ATOM 839 C C . GLU A 1 109 ? 14.851 -0.644 -6.288 1.00 92.62 109 GLU A C 1
ATOM 841 O O . GLU A 1 109 ? 14.242 -1.132 -7.243 1.00 92.62 109 GLU A O 1
ATOM 846 N N . HIS A 1 110 ? 14.219 -0.243 -5.192 1.00 94.69 110 HIS A N 1
ATOM 847 C CA . HIS A 1 110 ? 12.782 -0.344 -5.022 1.00 94.69 110 HIS A CA 1
ATOM 848 C C . HIS A 1 110 ? 12.170 1.020 -4.739 1.00 94.69 110 HIS A C 1
ATOM 850 O O . HIS A 1 110 ? 12.677 1.808 -3.944 1.00 94.69 110 HIS A O 1
ATOM 856 N N . HIS A 1 111 ? 11.017 1.266 -5.339 1.00 96.00 111 HIS A N 1
ATOM 857 C CA . HIS A 1 111 ? 10.191 2.419 -5.047 1.00 96.00 111 HIS A CA 1
ATOM 858 C C . HIS A 1 111 ? 8.796 1.944 -4.662 1.00 96.00 111 HIS A C 1
ATOM 860 O O . HIS A 1 111 ? 8.099 1.307 -5.458 1.00 96.00 111 HIS A O 1
ATOM 866 N N . LEU A 1 112 ? 8.399 2.237 -3.427 1.00 97.38 112 LEU A N 1
ATOM 867 C CA . LEU A 1 112 ? 7.076 1.927 -2.914 1.00 97.38 112 LEU A CA 1
ATOM 868 C C . LEU A 1 112 ? 6.240 3.193 -2.838 1.00 97.38 112 LEU A C 1
ATOM 870 O O . LEU A 1 112 ? 6.720 4.223 -2.378 1.00 97.38 112 LEU A O 1
ATOM 874 N N . VAL A 1 113 ? 4.969 3.092 -3.211 1.00 95.94 113 VAL A N 1
ATOM 875 C CA . VAL A 1 113 ? 3.976 4.152 -3.011 1.00 95.94 113 VAL A CA 1
ATOM 876 C C . VAL A 1 113 ? 2.769 3.543 -2.320 1.00 95.94 113 VAL A C 1
ATOM 878 O O . VAL A 1 113 ? 2.262 2.513 -2.761 1.00 95.94 113 VAL A O 1
ATOM 881 N N . CYS A 1 114 ? 2.312 4.157 -1.232 1.00 96.12 114 CYS A N 1
ATOM 882 C CA . CYS A 1 114 ? 1.076 3.787 -0.554 1.00 96.12 114 CYS A CA 1
ATOM 883 C C . CYS A 1 114 ? 0.133 4.983 -0.535 1.00 96.12 114 CYS A C 1
ATOM 885 O O . CYS A 1 114 ? 0.530 6.071 -0.122 1.00 96.12 114 CYS A O 1
ATOM 887 N N . SER A 1 115 ? -1.114 4.765 -0.947 1.00 93.12 115 SER A N 1
ATOM 888 C CA . SER A 1 115 ? -2.154 5.789 -0.957 1.00 93.12 115 SER A CA 1
ATOM 889 C C . SER A 1 115 ? -3.424 5.278 -0.282 1.00 93.12 115 SER A C 1
ATOM 891 O O . SER A 1 115 ? -3.847 4.146 -0.519 1.00 93.12 115 SER A O 1
ATOM 893 N N . VAL A 1 116 ? -4.046 6.116 0.543 1.00 93.75 116 VAL A N 1
ATOM 894 C CA . VAL A 1 116 ? -5.275 5.820 1.289 1.00 93.75 116 VAL A CA 1
ATOM 895 C C . VAL A 1 116 ? -6.287 6.933 1.053 1.00 93.75 116 VAL A C 1
ATOM 897 O O . VAL A 1 116 ? -5.997 8.103 1.296 1.00 93.75 116 VAL A O 1
ATOM 900 N N . LEU A 1 117 ? -7.480 6.554 0.602 1.00 90.38 117 LEU A N 1
ATOM 901 C CA . LEU A 1 117 ? -8.601 7.447 0.348 1.00 90.38 117 LEU A CA 1
ATOM 902 C C . LEU A 1 117 ? -9.494 7.548 1.580 1.00 90.38 117 LEU A C 1
ATOM 904 O O . LEU A 1 117 ? -10.304 6.663 1.859 1.00 90.38 117 LEU A O 1
ATOM 908 N N . LEU A 1 118 ? -9.353 8.639 2.314 1.00 85.62 118 LEU A N 1
ATOM 909 C CA . LEU A 1 118 ? -10.264 8.991 3.391 1.00 85.62 118 LEU A CA 1
ATOM 910 C C . LEU A 1 118 ? -11.442 9.795 2.820 1.00 85.62 118 LEU A C 1
ATOM 912 O O . LEU A 1 118 ? -11.330 10.342 1.722 1.00 85.62 118 LEU A O 1
ATOM 916 N N . PRO A 1 119 ? -12.559 9.913 3.558 1.00 81.94 119 PRO A N 1
ATOM 917 C CA . PRO A 1 119 ? -13.712 10.688 3.099 1.00 81.94 119 PRO A CA 1
ATOM 918 C C . PRO A 1 119 ? -13.394 12.152 2.767 1.00 81.94 119 PRO A C 1
ATOM 920 O O . PRO A 1 119 ? -14.026 12.730 1.890 1.00 81.94 119 PRO A O 1
ATOM 923 N N . ASP A 1 120 ? -12.424 12.749 3.463 1.00 80.06 120 ASP A N 1
ATOM 924 C CA . ASP A 1 120 ? -12.098 14.174 3.384 1.00 80.06 120 ASP A CA 1
ATOM 925 C C . ASP A 1 120 ? -10.688 14.473 2.851 1.00 80.06 120 ASP A C 1
ATOM 927 O O . ASP A 1 120 ? -10.349 15.633 2.626 1.00 80.06 120 ASP A O 1
ATOM 931 N N . ALA A 1 121 ? -9.852 13.450 2.648 1.00 81.38 121 ALA A N 1
ATOM 932 C CA . ALA A 1 121 ? -8.470 13.620 2.211 1.00 81.38 121 ALA A CA 1
ATOM 933 C C . ALA A 1 121 ? -7.909 12.354 1.550 1.00 81.38 121 ALA A C 1
ATOM 935 O O . ALA A 1 121 ? -8.323 11.236 1.841 1.00 81.38 121 ALA A O 1
ATOM 936 N N . THR A 1 122 ? -6.885 12.517 0.714 1.00 85.56 122 THR A N 1
ATOM 937 C CA . THR A 1 122 ? -6.036 11.401 0.274 1.00 85.56 122 THR A CA 1
ATOM 938 C C . THR A 1 122 ? -4.699 11.491 0.990 1.00 85.56 122 THR A C 1
ATOM 940 O O . THR A 1 122 ? -4.029 12.515 0.911 1.00 85.56 122 THR A O 1
ATOM 943 N N . LEU A 1 123 ? -4.303 10.427 1.686 1.00 90.19 123 LEU A N 1
ATOM 944 C CA . LEU A 1 123 ? -2.959 10.306 2.247 1.00 90.19 123 LEU A CA 1
ATOM 945 C C . LEU A 1 123 ? -2.093 9.523 1.272 1.00 90.19 123 LEU A C 1
ATOM 947 O O . LEU A 1 123 ? -2.502 8.447 0.843 1.00 90.19 123 LEU A O 1
ATOM 951 N N . SER A 1 124 ? -0.908 10.029 0.941 1.00 90.56 124 SER A N 1
ATOM 952 C CA . SER A 1 124 ? 0.038 9.328 0.075 1.00 90.56 124 SER A CA 1
ATOM 953 C C . SER A 1 124 ? 1.461 9.468 0.595 1.00 90.56 124 SER A C 1
ATOM 955 O O . SER A 1 124 ? 1.861 10.547 1.025 1.00 90.56 124 SER A O 1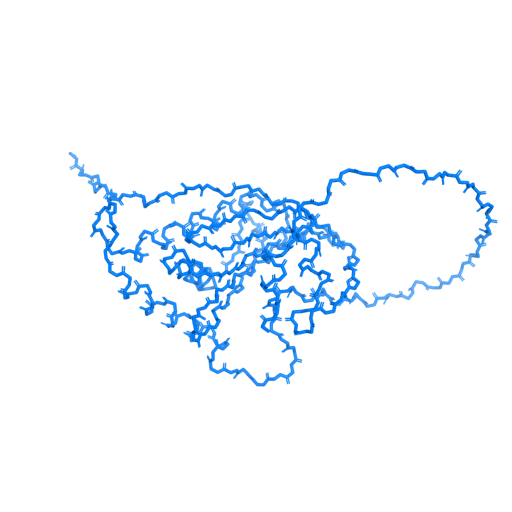
ATOM 957 N N . ALA A 1 125 ? 2.220 8.378 0.559 1.00 92.75 125 ALA A N 1
ATOM 958 C CA . ALA A 1 125 ? 3.622 8.353 0.950 1.00 92.75 125 ALA A CA 1
ATOM 959 C C . ALA A 1 125 ? 4.427 7.471 -0.003 1.00 92.75 125 ALA A C 1
ATOM 961 O O . ALA A 1 125 ? 3.967 6.401 -0.411 1.00 92.75 125 ALA A O 1
ATOM 962 N N . SER A 1 126 ? 5.643 7.913 -0.317 1.00 93.88 126 SER A N 1
ATOM 963 C CA . SER A 1 126 ? 6.607 7.170 -1.123 1.00 93.88 126 SER A CA 1
ATOM 964 C C . SER A 1 126 ? 7.834 6.791 -0.302 1.00 93.88 126 SER A C 1
ATOM 966 O O . SER A 1 126 ? 8.307 7.597 0.494 1.00 93.88 126 SER A O 1
ATOM 968 N N . LEU A 1 127 ? 8.373 5.600 -0.541 1.00 95.25 127 LEU A N 1
ATOM 969 C CA . LEU A 1 127 ? 9.598 5.105 0.076 1.00 95.25 127 LEU A CA 1
ATOM 970 C C . LEU A 1 127 ? 10.546 4.601 -1.015 1.00 95.25 127 LEU A C 1
ATOM 972 O O . LEU A 1 127 ? 10.225 3.644 -1.722 1.00 95.25 127 LEU A O 1
ATOM 976 N N . GLY A 1 128 ? 11.700 5.253 -1.142 1.00 94.81 128 GLY A N 1
ATOM 977 C CA . GLY A 1 128 ? 12.826 4.751 -1.925 1.00 94.81 128 GLY A CA 1
ATOM 978 C C . GLY A 1 128 ? 13.656 3.784 -1.090 1.00 94.81 128 GLY A C 1
ATOM 979 O O . GLY A 1 128 ? 13.874 4.020 0.099 1.00 94.81 128 GLY A O 1
ATOM 980 N N . VAL A 1 129 ? 14.082 2.684 -1.699 1.00 93.75 129 VAL A N 1
ATOM 981 C CA . VAL A 1 129 ? 14.900 1.663 -1.055 1.00 93.75 129 VAL A CA 1
ATOM 982 C C . VAL A 1 129 ? 16.005 1.235 -2.001 1.00 93.75 129 VAL A C 1
ATOM 984 O O . VAL A 1 129 ? 15.737 0.751 -3.096 1.00 93.75 129 VAL A O 1
ATOM 987 N N . GLU A 1 130 ? 17.242 1.360 -1.552 1.00 90.75 130 GLU A N 1
ATOM 988 C CA . GLU A 1 130 ? 18.423 1.018 -2.334 1.00 90.75 130 GLU A CA 1
ATOM 989 C C . GLU A 1 130 ? 19.098 -0.247 -1.778 1.00 90.75 130 GLU A C 1
ATOM 991 O O . GLU A 1 130 ? 18.970 -0.557 -0.582 1.00 90.75 130 GLU A O 1
ATOM 996 N N . PRO A 1 131 ? 19.835 -1.001 -2.610 1.00 85.44 131 PRO A N 1
ATOM 997 C CA . PRO A 1 131 ? 20.734 -2.040 -2.123 1.00 85.44 131 PRO A CA 1
ATOM 998 C C . PRO A 1 131 ? 21.766 -1.445 -1.153 1.00 85.44 131 PRO A C 1
ATOM 1000 O O . PRO A 1 131 ? 22.447 -0.476 -1.478 1.00 85.44 131 PRO A O 1
ATOM 1003 N N . ALA A 1 132 ? 21.916 -2.019 0.045 1.00 80.75 132 ALA A N 1
ATOM 1004 C CA . ALA A 1 132 ? 22.933 -1.547 0.981 1.00 80.75 132 ALA A C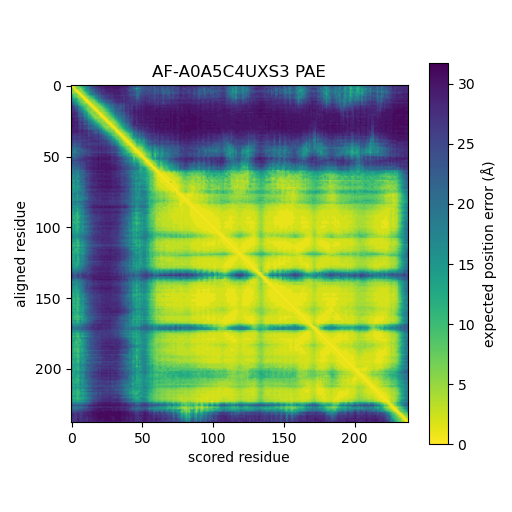A 1
ATOM 1005 C C . ALA A 1 132 ? 24.341 -1.902 0.475 1.00 80.75 132 ALA A C 1
ATOM 1007 O O . ALA A 1 132 ? 24.611 -3.054 0.131 1.00 80.75 132 ALA A O 1
ATOM 1008 N N . ALA A 1 133 ? 25.258 -0.932 0.510 1.00 71.19 133 ALA A N 1
ATOM 1009 C CA . ALA A 1 133 ? 26.602 -1.053 -0.061 1.00 71.19 133 ALA A CA 1
ATOM 1010 C C . ALA A 1 133 ? 27.483 -2.162 0.554 1.00 71.19 133 ALA A C 1
ATOM 1012 O O . ALA A 1 133 ? 28.441 -2.596 -0.080 1.00 71.19 133 ALA A O 1
ATOM 1013 N N . SER A 1 134 ? 27.202 -2.612 1.782 1.00 63.66 134 SER A N 1
ATOM 1014 C CA . SER A 1 134 ? 28.155 -3.423 2.558 1.00 63.66 134 SER A CA 1
ATOM 1015 C C . SER A 1 134 ? 27.568 -4.603 3.340 1.00 63.66 134 SER A C 1
ATOM 1017 O O . SER A 1 134 ? 28.316 -5.283 4.038 1.00 63.66 134 SER A O 1
ATOM 1019 N N . SER A 1 135 ? 26.268 -4.904 3.239 1.00 58.09 135 SER A N 1
ATOM 1020 C CA . SER A 1 135 ? 25.662 -5.949 4.092 1.00 58.09 135 SER A CA 1
ATOM 1021 C C . SER A 1 135 ? 24.573 -6.814 3.455 1.00 58.09 135 SER A C 1
ATOM 1023 O O . SER A 1 135 ? 23.918 -7.573 4.166 1.00 58.09 135 SER A O 1
ATOM 1025 N N . GLY A 1 136 ? 24.321 -6.719 2.144 1.00 62.78 136 GLY A N 1
ATOM 1026 C CA . GLY A 1 136 ? 23.179 -7.413 1.518 1.00 62.78 136 GLY A CA 1
ATOM 1027 C C . GLY A 1 136 ? 21.812 -6.985 2.085 1.00 62.78 136 GLY A C 1
ATOM 1028 O O . GLY A 1 136 ? 20.786 -7.583 1.765 1.00 62.78 136 GLY A O 1
ATOM 1029 N N . GLY A 1 137 ? 21.802 -5.960 2.943 1.00 75.50 137 GLY A N 1
ATOM 1030 C CA . GLY A 1 137 ? 20.616 -5.316 3.473 1.00 75.50 137 GLY A CA 1
ATOM 1031 C C . GLY A 1 137 ? 20.033 -4.307 2.490 1.00 75.50 137 GLY A C 1
ATOM 1032 O O . GLY A 1 137 ? 20.457 -4.185 1.341 1.00 75.50 137 GLY A O 1
ATOM 1033 N N . ARG A 1 138 ? 19.046 -3.556 2.967 1.00 82.50 138 ARG A N 1
ATOM 1034 C CA . ARG A 1 138 ? 18.384 -2.489 2.218 1.00 82.50 138 ARG A CA 1
ATOM 1035 C C . ARG A 1 138 ? 18.558 -1.176 2.963 1.00 82.50 138 ARG A C 1
ATOM 1037 O O . ARG A 1 138 ? 18.359 -1.148 4.175 1.00 82.50 138 ARG A O 1
ATOM 1044 N N . ALA A 1 139 ? 18.931 -0.126 2.244 1.00 86.62 139 ALA A N 1
ATOM 1045 C CA . ALA A 1 139 ? 19.065 1.223 2.771 1.00 86.62 139 ALA A CA 1
ATOM 1046 C C . ALA A 1 139 ? 17.823 2.038 2.399 1.00 86.62 139 ALA A C 1
ATOM 1048 O O . ALA A 1 139 ? 17.405 2.053 1.243 1.00 86.62 139 ALA A O 1
ATOM 1049 N N . TYR A 1 140 ? 17.214 2.685 3.385 1.00 91.25 140 TYR A N 1
ATOM 1050 C CA . TYR A 1 140 ? 16.105 3.615 3.201 1.00 91.25 140 TYR A CA 1
ATOM 1051 C C . TYR A 1 140 ? 16.065 4.588 4.378 1.00 91.25 140 TYR A C 1
ATOM 1053 O O . TYR A 1 140 ? 16.504 4.246 5.478 1.00 91.25 140 TYR A O 1
ATOM 1061 N N . GLY A 1 141 ? 15.554 5.795 4.152 1.00 90.94 141 GLY A N 1
ATOM 1062 C CA . GLY A 1 141 ? 15.444 6.796 5.207 1.00 90.94 141 GLY A CA 1
ATOM 1063 C C . GLY A 1 141 ? 14.397 6.409 6.255 1.00 90.94 141 GLY A C 1
ATOM 1064 O O . GLY A 1 141 ? 13.312 5.905 5.942 1.00 90.94 141 GLY A O 1
ATOM 1065 N N . GLU A 1 142 ? 14.747 6.589 7.529 1.00 90.62 142 GLU A N 1
ATOM 1066 C CA . GLU A 1 142 ? 13.880 6.215 8.652 1.00 90.62 142 GLU A CA 1
ATOM 1067 C C . GLU A 1 142 ? 12.612 7.075 8.706 1.00 90.62 142 GLU A C 1
ATOM 1069 O O . GLU A 1 142 ? 11.536 6.562 9.023 1.00 90.62 142 GLU A O 1
ATOM 1074 N N . GLU A 1 143 ? 12.718 8.360 8.355 1.00 90.00 143 GLU A N 1
ATOM 1075 C CA . GLU A 1 143 ? 11.585 9.285 8.316 1.00 90.00 143 GLU A CA 1
ATOM 1076 C C . GLU A 1 143 ? 10.594 8.888 7.216 1.00 90.00 143 GLU A C 1
ATOM 1078 O O . GLU A 1 143 ? 9.405 8.715 7.495 1.00 90.00 143 GLU A O 1
ATOM 1083 N N . GLU A 1 144 ? 11.061 8.637 5.989 1.00 89.25 144 GLU A N 1
ATOM 1084 C CA . GLU A 1 144 ? 10.207 8.183 4.888 1.00 89.25 144 GLU A CA 1
ATOM 1085 C C . GLU A 1 144 ? 9.541 6.845 5.213 1.00 89.25 144 GLU A C 1
ATOM 1087 O O . GLU A 1 144 ? 8.349 6.661 4.951 1.00 89.25 144 GLU A O 1
ATOM 1092 N N . ALA A 1 145 ? 10.274 5.915 5.832 1.00 94.06 145 ALA A N 1
ATOM 1093 C CA . ALA A 1 145 ? 9.720 4.631 6.245 1.00 94.06 145 ALA A CA 1
ATOM 1094 C C . ALA A 1 145 ? 8.656 4.788 7.340 1.00 94.06 145 ALA A C 1
ATOM 1096 O O . ALA A 1 145 ? 7.633 4.091 7.309 1.00 94.06 145 ALA A O 1
ATOM 1097 N N . ALA A 1 146 ? 8.858 5.708 8.287 1.00 91.75 146 ALA A N 1
ATOM 1098 C CA . ALA A 1 146 ? 7.876 6.027 9.314 1.00 91.75 146 ALA A CA 1
ATOM 1099 C C . ALA A 1 146 ? 6.606 6.622 8.691 1.00 91.75 146 ALA A C 1
ATOM 1101 O O . ALA A 1 146 ? 5.510 6.127 8.973 1.00 91.75 146 ALA A O 1
ATOM 1102 N N . VAL A 1 147 ? 6.737 7.613 7.802 1.00 92.00 147 VAL A N 1
ATOM 1103 C CA . VAL A 1 147 ? 5.607 8.238 7.093 1.00 92.00 147 VAL A CA 1
ATOM 1104 C C . VAL A 1 147 ? 4.857 7.214 6.245 1.00 92.00 147 VAL A C 1
ATOM 1106 O O . VAL A 1 147 ? 3.631 7.117 6.336 1.00 92.00 147 VAL A O 1
ATOM 1109 N N . PHE A 1 148 ? 5.576 6.373 5.501 1.00 95.19 148 PHE A N 1
ATOM 1110 C CA . PHE A 1 148 ? 4.991 5.270 4.743 1.00 95.19 148 PHE A CA 1
ATOM 1111 C C . PHE A 1 148 ? 4.192 4.318 5.643 1.00 95.19 148 PHE A C 1
ATOM 1113 O O . PHE A 1 148 ? 3.035 3.993 5.356 1.00 95.19 148 PHE A O 1
ATOM 1120 N N . CYS A 1 149 ? 4.769 3.904 6.776 1.00 95.75 149 CYS A N 1
ATOM 1121 C CA . CYS A 1 149 ? 4.085 3.044 7.736 1.00 95.75 149 CYS A CA 1
ATOM 1122 C C . CYS A 1 149 ? 2.876 3.728 8.384 1.00 95.75 149 CYS A C 1
ATOM 1124 O O . CYS A 1 149 ? 1.897 3.040 8.664 1.00 95.75 149 CYS A O 1
ATOM 1126 N N . ALA A 1 150 ? 2.910 5.043 8.610 1.00 93.94 150 ALA A N 1
ATOM 1127 C CA . ALA A 1 150 ? 1.783 5.795 9.158 1.00 93.94 150 ALA A CA 1
ATOM 1128 C C . ALA A 1 150 ? 0.598 5.823 8.184 1.00 93.94 150 ALA A C 1
ATOM 1130 O O . ALA A 1 150 ? -0.527 5.535 8.594 1.00 93.94 150 ALA A O 1
ATOM 1131 N N . VAL A 1 151 ? 0.847 6.082 6.895 1.00 95.62 151 VAL A N 1
ATOM 1132 C CA . VAL A 1 151 ? -0.192 6.042 5.850 1.00 95.62 151 VAL A CA 1
ATOM 1133 C C . VAL A 1 151 ? -0.790 4.640 5.732 1.00 95.62 151 VAL A C 1
ATOM 1135 O O . VAL A 1 151 ? -2.010 4.478 5.808 1.00 95.62 151 VAL A O 1
ATOM 1138 N N . LEU A 1 152 ? 0.052 3.606 5.643 1.00 96.25 152 LEU A N 1
ATOM 1139 C CA . LEU A 1 152 ? -0.421 2.222 5.580 1.00 96.25 152 LEU A CA 1
ATOM 1140 C C . LEU A 1 152 ? -1.207 1.835 6.844 1.00 96.25 152 LEU A C 1
ATOM 1142 O O . LEU A 1 152 ? -2.278 1.235 6.750 1.00 96.25 152 LEU A O 1
ATOM 1146 N N . ALA A 1 153 ? -0.718 2.200 8.032 1.00 95.12 153 ALA A N 1
ATOM 1147 C CA . ALA A 1 153 ? -1.406 1.957 9.296 1.00 95.12 153 ALA A CA 1
ATOM 1148 C C . ALA A 1 153 ? -2.772 2.654 9.351 1.00 95.12 153 ALA A C 1
ATOM 1150 O O . ALA A 1 153 ? -3.733 2.037 9.816 1.00 95.12 153 ALA A O 1
ATOM 1151 N N . ALA A 1 154 ? -2.877 3.891 8.854 1.00 93.56 154 ALA A N 1
ATOM 1152 C CA . ALA A 1 154 ? -4.133 4.630 8.803 1.00 93.56 154 ALA A CA 1
ATOM 1153 C C . ALA A 1 154 ? -5.184 3.867 7.988 1.00 93.56 154 ALA A C 1
ATOM 1155 O O . ALA A 1 154 ? -6.273 3.615 8.499 1.00 93.56 154 ALA A O 1
ATOM 1156 N N . GLY A 1 155 ? -4.845 3.395 6.784 1.00 94.12 155 GLY A N 1
ATOM 1157 C CA . GLY A 1 155 ? -5.780 2.611 5.969 1.00 94.12 155 GLY A CA 1
ATOM 1158 C C . GLY A 1 155 ? -6.089 1.217 6.540 1.00 94.12 155 GLY A C 1
ATOM 1159 O O . GLY A 1 155 ? -7.218 0.733 6.441 1.00 94.12 155 GLY A O 1
ATOM 1160 N N . LEU A 1 156 ? -5.131 0.578 7.225 1.00 93.12 156 LEU A N 1
ATOM 1161 C CA . LEU A 1 156 ? -5.371 -0.687 7.935 1.00 93.12 156 LEU A CA 1
ATOM 1162 C C . LEU A 1 156 ? -6.347 -0.545 9.113 1.00 93.12 156 LEU A C 1
ATOM 1164 O O . LEU A 1 156 ? -6.982 -1.532 9.490 1.00 93.12 156 LEU A O 1
ATOM 1168 N N . VAL A 1 157 ? -6.411 0.639 9.724 1.00 92.56 157 VAL A N 1
ATOM 1169 C CA . VAL A 1 157 ? -7.256 0.945 10.884 1.00 92.56 157 VAL A CA 1
ATOM 1170 C C . VAL A 1 157 ? -8.623 1.456 10.470 1.00 92.56 157 VAL A C 1
ATOM 1172 O O . VAL A 1 157 ? -9.617 0.956 10.984 1.00 92.56 157 VAL A O 1
ATOM 1175 N N . SER A 1 158 ? -8.671 2.420 9.552 1.00 91.12 158 SER A N 1
ATOM 1176 C CA . SER A 1 158 ? -9.924 3.014 9.082 1.00 91.12 158 SER A CA 1
ATOM 1177 C C . SER A 1 158 ? -10.710 2.073 8.173 1.00 91.12 158 SER A C 1
ATOM 1179 O O . SER A 1 158 ? -11.912 2.233 8.0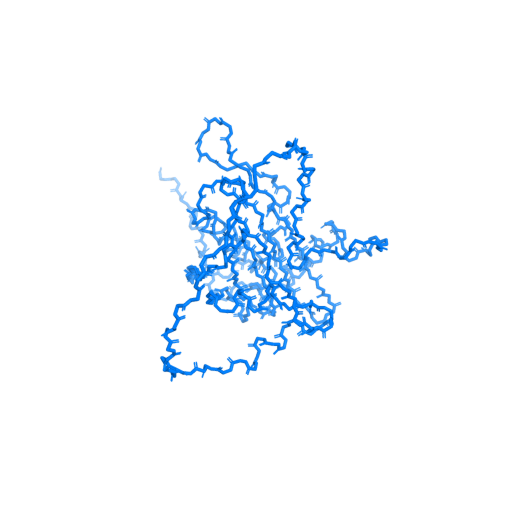03 1.00 91.12 158 SER A O 1
ATOM 1181 N N . GLY A 1 159 ? -10.033 1.098 7.559 1.00 91.50 159 GLY A N 1
ATOM 1182 C CA . GLY A 1 159 ? -10.624 0.240 6.541 1.00 91.50 159 GLY A CA 1
ATOM 1183 C C . GLY A 1 159 ? -10.854 0.934 5.200 1.00 91.50 159 GLY A C 1
ATOM 1184 O O . GLY A 1 159 ? -11.434 0.319 4.304 1.00 91.50 159 GLY A O 1
ATOM 1185 N N . ALA A 1 160 ? -10.372 2.172 5.067 1.00 92.50 160 ALA A N 1
ATOM 1186 C CA . ALA A 1 160 ? -10.449 2.975 3.863 1.00 92.50 160 ALA A CA 1
ATOM 1187 C C . ALA A 1 160 ? -9.868 2.254 2.641 1.00 92.50 160 ALA A C 1
ATOM 1189 O O . ALA A 1 160 ? -8.917 1.469 2.737 1.00 92.50 160 ALA A O 1
ATOM 1190 N N . SER A 1 161 ? -10.445 2.561 1.481 1.00 94.25 161 SER A N 1
ATOM 1191 C CA . SER A 1 161 ? -9.928 2.105 0.197 1.00 94.25 161 SER A CA 1
ATOM 1192 C C . SER A 1 161 ? -8.585 2.765 -0.101 1.00 94.25 161 SER A C 1
ATOM 1194 O O . SER A 1 161 ? -8.338 3.912 0.265 1.00 94.25 161 SER A O 1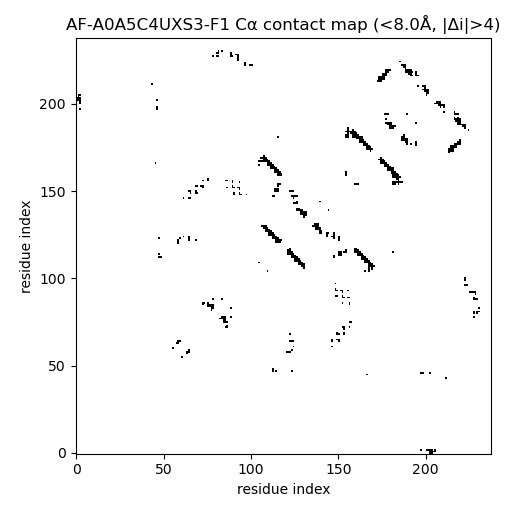
ATOM 1196 N N . GLY A 1 162 ? -7.700 2.044 -0.771 1.00 94.25 162 GLY A N 1
ATOM 1197 C CA . GLY A 1 162 ? -6.368 2.527 -1.090 1.00 94.25 162 GLY A CA 1
ATOM 1198 C C . GLY A 1 162 ? -5.590 1.553 -1.960 1.00 94.25 162 GLY A C 1
ATOM 1199 O O . GLY A 1 162 ? -6.092 0.499 -2.361 1.00 94.25 162 GLY A O 1
ATOM 1200 N N . GLY A 1 163 ? -4.343 1.904 -2.239 1.00 94.81 163 GLY A N 1
ATOM 1201 C CA . GLY A 1 163 ? -3.431 1.115 -3.054 1.00 94.81 163 GLY A CA 1
ATOM 1202 C C . GLY A 1 163 ? -2.024 1.119 -2.478 1.00 94.81 163 GLY A C 1
ATOM 1203 O O . GLY A 1 163 ? -1.620 2.050 -1.780 1.00 94.81 163 GLY A O 1
ATOM 1204 N N . LEU A 1 164 ? -1.278 0.062 -2.770 1.00 97.00 164 LEU A N 1
ATOM 1205 C CA . LEU A 1 164 ? 0.161 0.004 -2.565 1.00 97.00 164 LEU A CA 1
ATOM 1206 C C . LEU A 1 164 ? 0.799 -0.524 -3.839 1.00 97.00 164 LEU A C 1
ATOM 1208 O O . LEU A 1 164 ? 0.353 -1.535 -4.377 1.00 97.00 164 LEU A O 1
ATOM 1212 N N . VAL A 1 165 ? 1.846 0.139 -4.299 1.00 96.69 165 VAL A N 1
ATOM 1213 C CA . VAL A 1 165 ? 2.626 -0.270 -5.463 1.00 96.69 165 VAL A CA 1
ATOM 1214 C C . VAL A 1 165 ? 4.076 -0.448 -5.045 1.00 96.69 165 VAL A C 1
ATOM 1216 O O . VAL A 1 165 ? 4.589 0.331 -4.247 1.00 96.69 165 VAL A O 1
ATOM 1219 N N . LEU A 1 166 ? 4.715 -1.485 -5.576 1.00 96.62 166 LEU A N 1
ATOM 1220 C CA . LEU A 1 166 ? 6.147 -1.734 -5.485 1.00 96.62 166 LEU A CA 1
ATOM 1221 C C . LEU A 1 166 ? 6.688 -1.818 -6.909 1.00 96.62 166 LEU A C 1
ATOM 1223 O O . LEU A 1 166 ? 6.323 -2.727 -7.657 1.00 96.62 166 LEU A O 1
ATOM 1227 N N . ARG A 1 167 ? 7.558 -0.877 -7.259 1.00 95.69 167 ARG A N 1
ATOM 1228 C CA . ARG A 1 167 ? 8.355 -0.904 -8.483 1.00 95.69 167 ARG A CA 1
ATOM 1229 C C . ARG A 1 167 ? 9.774 -1.319 -8.120 1.00 95.69 167 ARG A C 1
ATOM 1231 O O . ARG A 1 167 ? 10.343 -0.745 -7.197 1.00 95.69 167 ARG A O 1
ATOM 1238 N N . THR A 1 168 ? 10.328 -2.286 -8.836 1.00 94.62 168 THR A N 1
ATOM 1239 C CA . THR A 1 168 ? 11.714 -2.737 -8.681 1.00 94.62 168 THR A CA 1
ATOM 1240 C C . THR A 1 168 ? 12.478 -2.471 -9.973 1.00 94.62 168 THR A C 1
ATOM 1242 O O . THR A 1 168 ? 12.004 -2.836 -11.047 1.00 94.62 168 THR A O 1
ATOM 1245 N N . ALA A 1 169 ? 13.657 -1.866 -9.871 1.00 91.94 169 ALA A N 1
ATOM 1246 C CA . ALA A 1 169 ? 14.638 -1.745 -10.939 1.00 91.94 169 ALA A CA 1
ATOM 1247 C C . ALA A 1 169 ? 15.821 -2.675 -10.623 1.00 91.94 169 ALA A C 1
ATOM 1249 O O . ALA A 1 169 ? 16.657 -2.355 -9.783 1.00 91.94 169 ALA A O 1
ATOM 1250 N N . GLU A 1 170 ? 15.850 -3.849 -11.260 1.00 80.44 170 GLU A N 1
ATOM 1251 C CA . GLU A 1 170 ? 16.857 -4.895 -11.003 1.00 80.44 170 GLU A CA 1
ATOM 1252 C C . GLU A 1 170 ? 18.179 -4.559 -11.704 1.00 80.44 170 GLU A C 1
ATOM 1254 O O . GLU A 1 170 ? 19.196 -4.312 -11.064 1.00 80.44 170 GLU A O 1
ATOM 1259 N N . GLU A 1 171 ? 18.128 -4.492 -13.035 1.00 78.19 171 GLU A N 1
ATOM 1260 C CA . GLU A 1 171 ? 19.215 -4.075 -13.916 1.00 78.19 171 GLU A CA 1
ATOM 1261 C C . GLU A 1 171 ? 18.604 -3.204 -15.018 1.00 78.19 171 GLU A C 1
ATOM 1263 O O . GLU A 1 171 ? 17.875 -3.713 -15.881 1.00 78.19 171 GLU A O 1
ATOM 1268 N N . PRO A 1 172 ? 18.849 -1.883 -15.008 1.00 69.81 172 PRO A N 1
ATOM 1269 C CA . PRO A 1 172 ? 18.283 -0.994 -16.011 1.00 69.81 172 PRO A CA 1
ATOM 1270 C C . PRO A 1 172 ? 18.579 -1.492 -17.441 1.00 69.81 172 PRO A C 1
ATOM 1272 O O . PRO A 1 172 ? 19.729 -1.812 -17.749 1.00 69.81 172 PRO A O 1
ATOM 1275 N N . PRO A 1 173 ? 17.575 -1.540 -18.338 1.00 76.50 173 PRO A N 1
ATOM 1276 C CA . PRO A 1 173 ? 16.276 -0.869 -18.228 1.00 76.50 173 PRO A CA 1
ATOM 1277 C C . PRO A 1 173 ? 15.151 -1.710 -17.602 1.00 76.50 173 PRO A C 1
ATOM 1279 O O . PRO A 1 173 ? 14.052 -1.182 -17.430 1.00 76.50 173 PRO A O 1
ATOM 1282 N N . ARG A 1 174 ? 15.393 -2.990 -17.274 1.00 86.06 174 ARG A N 1
ATOM 1283 C CA . ARG A 1 174 ? 14.338 -3.915 -16.840 1.00 86.06 174 ARG A CA 1
ATOM 1284 C C . ARG A 1 174 ? 13.789 -3.514 -15.483 1.00 86.06 174 ARG A C 1
ATOM 1286 O O . ARG A 1 174 ? 14.519 -3.416 -14.496 1.00 86.06 174 ARG A O 1
ATOM 1293 N N . GLN A 1 175 ? 12.481 -3.323 -15.449 1.00 91.81 175 GLN A N 1
ATOM 1294 C CA . GLN A 1 175 ? 11.749 -2.976 -14.247 1.00 91.81 175 GLN A CA 1
ATOM 1295 C C . GLN A 1 175 ? 10.592 -3.940 -14.064 1.00 91.81 175 GLN A C 1
ATOM 1297 O O . GLN A 1 175 ? 10.049 -4.462 -15.032 1.00 91.81 175 GLN A O 1
ATOM 1302 N N . SER A 1 176 ? 10.188 -4.165 -12.822 1.00 94.12 176 SER A N 1
ATOM 1303 C CA . SER A 1 176 ? 8.972 -4.906 -12.522 1.00 94.12 176 SER A CA 1
ATOM 1304 C C . SER A 1 176 ? 8.073 -4.119 -11.587 1.00 94.12 176 SER A C 1
ATOM 1306 O O . SER A 1 176 ? 8.530 -3.318 -10.772 1.00 94.12 176 SER A O 1
ATOM 1308 N N . VAL A 1 177 ? 6.770 -4.331 -11.729 1.00 95.56 177 VAL A N 1
ATOM 1309 C CA . VAL A 1 177 ? 5.747 -3.664 -10.929 1.00 95.56 177 VAL A CA 1
ATOM 1310 C C . VAL A 1 177 ? 4.826 -4.706 -10.323 1.00 95.56 177 VAL A C 1
ATOM 1312 O O . VAL A 1 177 ? 4.335 -5.606 -11.005 1.00 95.56 177 VAL A O 1
ATOM 1315 N N . ARG A 1 178 ? 4.548 -4.546 -9.031 1.00 96.75 178 ARG A N 1
ATOM 1316 C CA . ARG A 1 178 ? 3.534 -5.293 -8.284 1.00 96.75 178 ARG A CA 1
ATOM 1317 C C . ARG A 1 178 ? 2.615 -4.315 -7.567 1.00 96.75 178 ARG A C 1
ATOM 1319 O O . ARG A 1 178 ? 3.055 -3.264 -7.107 1.00 96.75 178 ARG A O 1
ATOM 1326 N N . GLY A 1 179 ? 1.340 -4.670 -7.456 1.00 96.69 179 GLY A N 1
ATOM 1327 C CA . GLY A 1 179 ? 0.323 -3.834 -6.823 1.00 96.69 179 GLY A CA 1
ATOM 1328 C C . GLY A 1 179 ? -0.565 -4.591 -5.840 1.00 96.69 179 GLY A C 1
ATOM 1329 O O . GLY A 1 179 ? -0.840 -5.781 -5.997 1.00 96.69 179 GLY A O 1
ATOM 1330 N N . TRP A 1 180 ? -1.046 -3.893 -4.824 1.00 97.62 180 TRP A N 1
ATOM 1331 C CA . TRP A 1 180 ? -2.012 -4.401 -3.864 1.00 97.62 180 TRP A CA 1
ATOM 1332 C C . TRP A 1 180 ? -3.120 -3.380 -3.654 1.00 97.62 180 TRP A C 1
ATOM 1334 O O . TRP A 1 180 ? -2.876 -2.177 -3.596 1.00 97.62 180 TRP A O 1
ATOM 1344 N N . ARG A 1 181 ? -4.341 -3.875 -3.470 1.00 95.94 181 ARG A N 1
ATOM 1345 C CA . ARG A 1 181 ? -5.490 -3.072 -3.057 1.00 95.94 181 ARG A CA 1
ATOM 1346 C C . ARG A 1 181 ? -5.593 -3.074 -1.540 1.00 95.94 181 ARG A C 1
ATOM 1348 O O . ARG A 1 181 ? -5.604 -4.140 -0.927 1.00 95.94 181 ARG A O 1
ATOM 1355 N N . LEU A 1 182 ? -5.718 -1.899 -0.939 1.00 95.38 182 LEU A N 1
ATOM 1356 C CA . LEU A 1 182 ? -6.055 -1.746 0.468 1.00 95.38 182 LEU A CA 1
ATOM 1357 C C . LEU A 1 182 ? -7.564 -1.527 0.597 1.00 95.38 182 LEU A C 1
ATOM 1359 O O . LEU A 1 182 ? -8.120 -0.652 -0.054 1.00 95.38 182 LEU A O 1
ATOM 1363 N N . THR A 1 183 ? -8.241 -2.357 1.384 1.00 94.19 183 THR A N 1
ATOM 1364 C CA . THR A 1 183 ? -9.680 -2.221 1.649 1.00 94.19 183 THR A CA 1
ATOM 1365 C C . THR A 1 183 ? -10.069 -3.047 2.871 1.00 94.19 183 THR A C 1
ATOM 1367 O O . THR A 1 183 ? -9.449 -4.081 3.143 1.00 94.19 183 THR A O 1
ATOM 1370 N N . ALA A 1 184 ? -11.060 -2.591 3.642 1.00 91.88 184 ALA A N 1
ATOM 1371 C CA . ALA A 1 184 ? -11.570 -3.292 4.826 1.00 91.88 184 ALA A CA 1
ATOM 1372 C C . ALA A 1 184 ? -10.455 -3.720 5.812 1.00 91.88 184 ALA A C 1
ATOM 1374 O O . ALA A 1 184 ? -10.483 -4.802 6.405 1.00 91.88 184 ALA A O 1
ATOM 1375 N N . GLY A 1 185 ? -9.419 -2.884 5.939 1.00 91.75 185 GLY A N 1
ATOM 1376 C CA . GLY A 1 185 ? -8.294 -3.078 6.856 1.00 91.75 185 GLY A CA 1
ATOM 1377 C C . GLY A 1 185 ? -7.313 -4.176 6.424 1.00 91.75 185 GLY A C 1
ATOM 1378 O O . GLY A 1 185 ? -6.575 -4.726 7.260 1.00 91.75 185 GLY A O 1
ATOM 1379 N N . ARG A 1 186 ? -7.326 -4.540 5.134 1.00 92.88 186 ARG A N 1
ATOM 1380 C CA . ARG A 1 186 ? -6.535 -5.625 4.539 1.00 92.88 186 ARG A CA 1
ATOM 1381 C C . ARG A 1 186 ? -5.851 -5.177 3.255 1.00 92.88 186 ARG A C 1
ATOM 1383 O O . ARG A 1 186 ? -6.425 -4.432 2.470 1.00 92.88 186 ARG A O 1
ATOM 1390 N N . LEU A 1 187 ? -4.652 -5.712 3.035 1.00 95.06 187 LEU A N 1
ATOM 1391 C CA . LEU A 1 187 ? -3.894 -5.563 1.799 1.00 95.06 187 LEU A CA 1
ATOM 1392 C C . LEU A 1 187 ? -4.090 -6.824 0.943 1.00 95.06 187 LEU A C 1
ATOM 1394 O O . LEU A 1 187 ? -3.725 -7.924 1.361 1.00 95.06 187 LEU A O 1
ATOM 1398 N N . LEU A 1 188 ? -4.716 -6.677 -0.220 1.00 95.88 188 LEU A N 1
ATOM 1399 C CA . LEU A 1 188 ? -5.090 -7.763 -1.123 1.00 95.88 188 LEU A CA 1
ATOM 1400 C C . LEU A 1 188 ? -4.215 -7.719 -2.382 1.00 95.88 188 LEU A C 1
ATOM 1402 O O . LEU A 1 188 ? -4.070 -6.642 -2.960 1.00 95.88 188 LEU A O 1
ATOM 1406 N N . PRO A 1 189 ? -3.627 -8.847 -2.818 1.00 97.31 189 PRO A N 1
ATOM 1407 C CA . PRO A 1 189 ? -2.801 -8.869 -4.019 1.00 97.31 189 PRO A CA 1
ATOM 1408 C C . PRO A 1 189 ? -3.628 -8.570 -5.268 1.00 97.31 189 PRO A C 1
ATOM 1410 O O . PRO A 1 189 ? -4.766 -9.028 -5.378 1.00 97.31 189 PRO A O 1
ATOM 1413 N N . LEU A 1 190 ? -3.034 -7.840 -6.209 1.00 96.88 190 LEU A N 1
ATOM 1414 C CA . LEU A 1 190 ? -3.553 -7.713 -7.566 1.00 96.88 190 LEU A CA 1
ATOM 1415 C C . LEU A 1 190 ? -2.969 -8.804 -8.469 1.00 96.88 190 LEU A C 1
ATOM 1417 O O . LEU A 1 190 ? -1.815 -9.213 -8.310 1.00 96.88 190 LEU A O 1
ATOM 1421 N N . SER A 1 191 ? -3.769 -9.272 -9.425 1.00 97.19 191 SER A N 1
ATOM 1422 C CA . SER A 1 191 ? -3.288 -10.111 -10.522 1.00 97.19 191 SER A CA 1
ATOM 1423 C C . SER A 1 191 ? -2.432 -9.300 -11.498 1.00 97.19 191 SER A C 1
ATOM 1425 O O . SER A 1 191 ? -2.476 -8.072 -11.506 1.00 97.19 191 SER A O 1
ATOM 1427 N N . GLU A 1 192 ? -1.680 -9.983 -12.360 1.00 96.12 192 GLU A N 1
ATOM 1428 C CA . GLU A 1 192 ? -0.921 -9.336 -13.438 1.00 96.12 192 GLU A CA 1
ATOM 1429 C C . GLU A 1 192 ? -1.809 -8.431 -14.303 1.00 96.12 192 GLU A C 1
ATOM 1431 O O . GLU A 1 192 ? -1.479 -7.267 -14.507 1.00 96.12 192 GLU A O 1
ATOM 1436 N N . ALA A 1 193 ? -2.981 -8.925 -14.718 1.00 94.06 193 ALA A N 1
ATOM 1437 C CA . ALA A 1 193 ? -3.936 -8.155 -15.512 1.00 94.06 193 ALA A CA 1
ATOM 1438 C C . ALA A 1 193 ? -4.451 -6.910 -14.771 1.00 94.06 193 ALA A C 1
ATOM 1440 O O . ALA A 1 193 ? -4.606 -5.852 -15.374 1.00 94.06 193 ALA A O 1
ATOM 1441 N N . GLN A 1 194 ? -4.681 -7.010 -13.458 1.00 93.81 194 GLN A N 1
ATOM 1442 C CA . GLN A 1 194 ? -5.107 -5.869 -12.644 1.00 93.81 194 GLN A CA 1
ATOM 1443 C C . GLN A 1 194 ? -3.992 -4.830 -12.483 1.00 93.81 194 GLN A C 1
ATOM 1445 O O . GLN A 1 194 ? -4.268 -3.635 -12.523 1.00 93.81 194 GLN A O 1
ATOM 1450 N N . VAL A 1 195 ? -2.740 -5.267 -12.321 1.00 94.50 195 VAL A N 1
ATOM 1451 C CA . VAL A 1 195 ? -1.580 -4.363 -12.272 1.00 94.50 195 VAL A CA 1
ATOM 1452 C C . VAL A 1 195 ? -1.379 -3.675 -13.625 1.00 94.50 195 VAL A C 1
ATOM 1454 O O . VAL A 1 195 ? -1.209 -2.458 -13.661 1.00 94.50 195 VAL A O 1
ATOM 1457 N N . PHE A 1 196 ? -1.462 -4.428 -14.725 1.00 91.75 196 PHE A N 1
ATOM 1458 C CA . PHE A 1 196 ? -1.385 -3.901 -16.088 1.00 91.75 196 PHE A CA 1
ATOM 1459 C C . PHE A 1 196 ? -2.460 -2.839 -16.339 1.00 91.75 196 PHE A C 1
ATOM 1461 O O . PHE A 1 196 ? -2.136 -1.713 -16.708 1.00 91.75 196 PHE A O 1
ATOM 1468 N N . ALA A 1 197 ? -3.729 -3.166 -16.073 1.00 89.31 197 ALA A N 1
ATOM 1469 C CA . ALA A 1 197 ? -4.847 -2.247 -16.268 1.00 89.31 197 ALA A CA 1
ATOM 1470 C C . ALA A 1 197 ? -4.679 -0.961 -15.446 1.00 89.31 197 ALA A C 1
ATOM 1472 O O . ALA A 1 197 ? -4.906 0.131 -15.959 1.00 89.31 197 ALA A O 1
ATOM 1473 N N . ALA A 1 198 ? -4.218 -1.076 -14.198 1.00 85.38 198 ALA A N 1
ATOM 1474 C CA . ALA A 1 198 ? -4.012 0.071 -13.319 1.00 85.38 198 ALA A CA 1
ATOM 1475 C C . ALA A 1 198 ? -2.919 1.037 -13.808 1.00 85.38 198 ALA A C 1
ATOM 1477 O O . ALA A 1 198 ? -3.026 2.232 -13.544 1.00 85.38 198 ALA A O 1
ATOM 1478 N N . TYR A 1 199 ? -1.882 0.531 -14.482 1.00 86.06 199 TYR A N 1
ATOM 1479 C CA . TYR A 1 199 ? -0.792 1.338 -15.047 1.00 86.06 199 TYR A CA 1
ATOM 1480 C C . TYR A 1 199 ? -1.094 1.863 -16.453 1.00 86.06 199 TYR A C 1
ATOM 1482 O O . TYR A 1 199 ? -0.597 2.917 -16.834 1.00 86.06 199 TYR A O 1
ATOM 1490 N N . CYS A 1 200 ? -1.916 1.144 -17.214 1.00 89.69 200 CYS A N 1
ATOM 1491 C CA . CYS A 1 200 ? -2.318 1.515 -18.568 1.00 89.69 200 CYS A CA 1
ATOM 1492 C C . CYS A 1 200 ? -3.622 2.329 -18.584 1.00 89.69 200 CYS A C 1
ATOM 1494 O O . CYS A 1 200 ? -4.346 2.298 -19.573 1.00 89.69 200 CYS A O 1
ATOM 1496 N N . THR A 1 201 ? -3.944 3.032 -17.494 1.00 85.19 201 THR A N 1
ATOM 1497 C CA . THR A 1 201 ? -5.137 3.881 -17.370 1.00 85.19 201 THR A CA 1
ATOM 1498 C C . THR A 1 201 ? -4.745 5.211 -16.738 1.00 85.19 201 THR A C 1
ATOM 1500 O O . THR A 1 201 ? -4.143 5.228 -15.662 1.00 85.19 201 THR A O 1
ATOM 1503 N N . ASP A 1 202 ? -5.098 6.326 -17.376 1.00 79.88 202 ASP A N 1
ATOM 1504 C CA . ASP A 1 202 ? -4.849 7.657 -16.836 1.00 79.88 202 ASP A CA 1
ATOM 1505 C C . ASP A 1 202 ? -5.654 7.866 -15.539 1.00 79.88 202 ASP A C 1
ATOM 1507 O O . ASP A 1 202 ? -6.872 7.663 -15.516 1.00 79.88 202 ASP A O 1
ATOM 1511 N N . PRO A 1 203 ? -5.015 8.280 -14.432 1.00 66.75 203 PRO A N 1
ATOM 1512 C CA . PRO A 1 203 ? -5.690 8.381 -13.139 1.00 66.75 203 PRO A CA 1
ATOM 1513 C C . PRO A 1 203 ? -6.702 9.539 -13.052 1.00 66.75 203 PRO A C 1
ATOM 1515 O O . PRO A 1 203 ? -7.532 9.568 -12.130 1.00 66.75 203 PRO A O 1
ATOM 1518 N N . THR A 1 204 ? -6.629 10.504 -13.971 1.00 72.19 204 THR A N 1
ATOM 1519 C CA . THR A 1 204 ? -7.490 11.689 -14.014 1.00 72.19 204 THR A CA 1
ATOM 1520 C C . THR A 1 204 ? -8.675 11.467 -14.943 1.00 72.19 204 THR A C 1
ATOM 1522 O O . THR A 1 204 ? -9.811 11.631 -14.499 1.00 72.19 204 THR A O 1
ATOM 1525 N N . SER A 1 205 ? -8.415 11.091 -16.196 1.00 82.00 205 SER A N 1
ATOM 1526 C CA . SER A 1 205 ? -9.430 10.940 -17.242 1.00 82.00 205 SER A CA 1
ATOM 1527 C C . SER A 1 205 ? -10.002 9.526 -17.346 1.00 82.00 205 SER A C 1
ATOM 1529 O O . SER A 1 205 ? -11.112 9.372 -17.842 1.00 82.00 205 SER A O 1
ATOM 1531 N N . GLY A 1 206 ? -9.279 8.503 -16.880 1.00 82.62 206 GLY A N 1
ATOM 1532 C CA . GLY A 1 206 ? -9.647 7.098 -17.084 1.00 82.62 206 GLY A CA 1
ATOM 1533 C C . GLY A 1 206 ? -9.343 6.572 -18.491 1.00 82.62 206 GLY A C 1
ATOM 1534 O O . GLY A 1 206 ? -9.672 5.428 -18.794 1.00 82.62 206 GLY A O 1
ATOM 1535 N N . GLU A 1 207 ? -8.718 7.383 -19.347 1.00 85.19 207 GLU A N 1
ATOM 1536 C CA . GLU A 1 207 ? -8.362 6.993 -20.712 1.00 85.19 207 GLU A CA 1
ATOM 1537 C C . GLU A 1 207 ? -7.230 5.954 -20.721 1.00 85.19 207 GLU A C 1
ATOM 1539 O O . GLU A 1 207 ? -6.345 5.994 -19.858 1.00 85.19 207 GLU A O 1
ATOM 1544 N N . PRO A 1 208 ? -7.206 5.030 -21.697 1.00 88.38 208 PRO A N 1
ATOM 1545 C CA . PRO A 1 208 ? -6.138 4.055 -21.803 1.00 88.38 208 PRO A CA 1
ATOM 1546 C C . PRO A 1 208 ? -4.808 4.741 -22.133 1.00 88.38 208 PRO A C 1
ATOM 1548 O O . PRO A 1 208 ? -4.700 5.549 -23.057 1.00 88.38 208 PRO A O 1
ATOM 1551 N N . LEU A 1 209 ? -3.770 4.362 -21.396 1.00 88.94 209 LEU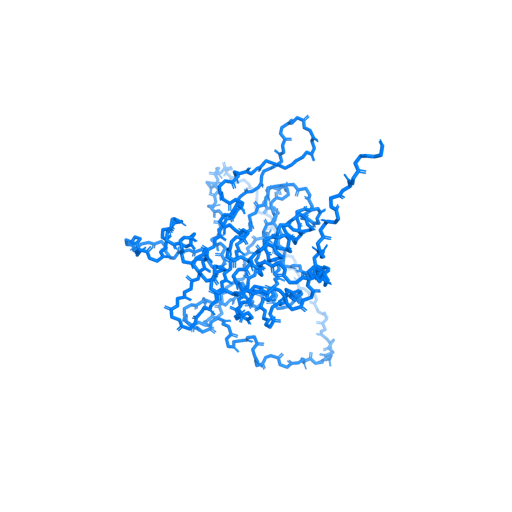 A N 1
ATOM 1552 C CA . LEU A 1 209 ? -2.386 4.746 -21.639 1.00 88.94 209 LEU A CA 1
ATOM 1553 C C . LEU A 1 209 ? -1.628 3.574 -22.274 1.00 88.94 209 LEU A C 1
ATOM 1555 O O . LEU A 1 209 ? -1.894 2.415 -21.940 1.00 88.94 209 LEU A O 1
ATOM 1559 N N . PRO A 1 210 ? -0.667 3.836 -23.177 1.00 89.38 210 PRO A N 1
ATOM 1560 C CA . PRO A 1 210 ? 0.209 2.782 -23.664 1.00 89.38 210 PRO A CA 1
ATOM 1561 C C . PRO A 1 210 ? 1.040 2.207 -22.503 1.00 89.38 210 PRO A C 1
ATOM 1563 O O . PRO A 1 210 ? 1.468 2.970 -21.632 1.00 89.38 210 PRO A O 1
ATOM 1566 N N . PRO A 1 211 ? 1.308 0.888 -22.491 1.00 89.25 211 PRO A N 1
ATOM 1567 C CA . PRO A 1 211 ? 2.170 0.293 -21.480 1.00 89.25 211 PRO A CA 1
ATOM 1568 C C . PRO A 1 211 ? 3.580 0.879 -21.557 1.00 89.25 211 PRO A C 1
ATOM 1570 O O . PRO A 1 211 ? 4.092 1.188 -22.638 1.00 89.25 211 PRO A O 1
ATOM 1573 N N . GLU A 1 212 ? 4.220 0.999 -20.398 1.00 88.06 212 GLU A N 1
ATOM 1574 C CA . GLU A 1 212 ? 5.596 1.473 -20.314 1.00 88.06 212 GLU A CA 1
ATOM 1575 C C . GLU A 1 212 ? 6.548 0.434 -20.935 1.00 88.06 212 GLU A C 1
ATOM 1577 O O . GLU A 1 212 ? 6.446 -0.759 -20.627 1.00 88.06 212 GLU A O 1
ATOM 1582 N N . PRO A 1 213 ? 7.497 0.851 -21.792 1.00 88.31 213 PRO A N 1
ATOM 1583 C CA . PRO A 1 213 ? 8.514 -0.057 -22.300 1.00 88.31 213 PRO A CA 1
ATOM 1584 C C . PRO A 1 213 ? 9.406 -0.551 -21.155 1.00 88.31 213 PRO A C 1
ATOM 1586 O O . PRO A 1 213 ? 9.670 0.175 -20.198 1.00 88.31 213 PRO A O 1
ATOM 1589 N N . ASP A 1 214 ? 9.886 -1.789 -21.275 1.00 89.94 214 ASP A N 1
ATOM 1590 C CA . ASP A 1 214 ? 10.803 -2.436 -20.325 1.00 89.94 214 ASP A CA 1
ATOM 1591 C C . ASP A 1 214 ? 10.248 -2.643 -18.896 1.00 89.94 214 ASP A C 1
ATOM 1593 O O . ASP A 1 214 ? 11.000 -3.018 -17.990 1.00 89.94 214 ASP A O 1
ATOM 1597 N N . VAL A 1 215 ? 8.935 -2.455 -18.697 1.00 93.38 215 VAL A N 1
ATOM 1598 C CA . VAL A 1 215 ? 8.235 -2.728 -17.434 1.00 93.38 215 VAL A CA 1
ATOM 1599 C C . VAL A 1 215 ? 7.470 -4.046 -17.509 1.00 93.38 215 VAL A C 1
ATOM 1601 O O . VAL A 1 215 ? 6.511 -4.201 -18.261 1.00 93.38 215 VAL A O 1
ATOM 1604 N N . ASP A 1 216 ? 7.851 -4.982 -16.649 1.00 94.00 216 ASP A N 1
ATOM 1605 C CA . ASP A 1 216 ? 7.114 -6.210 -16.411 1.00 94.00 216 ASP A CA 1
ATOM 1606 C C . ASP A 1 216 ? 6.040 -5.990 -15.334 1.00 94.00 216 ASP A C 1
ATOM 1608 O O . ASP A 1 216 ? 6.333 -5.854 -14.141 1.00 94.00 216 ASP A O 1
ATOM 1612 N N . TYR A 1 217 ? 4.769 -6.029 -15.723 1.00 94.62 217 TYR A N 1
ATOM 1613 C CA . TYR A 1 217 ? 3.656 -6.074 -14.774 1.00 94.62 217 TYR A CA 1
ATOM 1614 C C . TYR A 1 217 ? 3.548 -7.492 -14.207 1.00 94.62 217 TYR A C 1
ATOM 1616 O O . TYR A 1 217 ? 3.476 -8.463 -14.954 1.00 94.62 217 TYR A O 1
ATOM 1624 N N . ARG A 1 218 ? 3.596 -7.648 -12.881 1.00 95.38 218 ARG A N 1
ATOM 1625 C CA . ARG A 1 218 ? 3.660 -8.964 -12.230 1.00 95.38 218 ARG A CA 1
ATOM 1626 C C . ARG A 1 218 ? 2.506 -9.151 -11.257 1.00 95.38 218 ARG A C 1
ATOM 1628 O O . ARG A 1 218 ? 2.162 -8.248 -10.498 1.00 95.38 218 ARG A O 1
ATOM 1635 N N . ALA A 1 219 ? 1.972 -10.371 -11.208 1.00 96.69 219 ALA A N 1
ATOM 1636 C CA . ALA A 1 219 ? 1.023 -10.765 -10.172 1.00 96.69 219 ALA A CA 1
ATOM 1637 C C . ALA A 1 219 ? 1.642 -10.607 -8.776 1.00 96.69 219 ALA A C 1
ATOM 1639 O O . ALA A 1 219 ? 2.788 -10.995 -8.534 1.00 96.69 219 ALA A O 1
ATOM 1640 N N . SER A 1 220 ? 0.889 -10.052 -7.836 1.00 96.81 220 SER A N 1
ATOM 1641 C CA . SER A 1 220 ? 1.399 -9.768 -6.500 1.00 96.81 220 SER A CA 1
ATOM 1642 C C . SER A 1 220 ? 1.287 -10.974 -5.570 1.00 96.81 220 SER A C 1
ATOM 1644 O O . SER A 1 220 ? 0.255 -11.650 -5.549 1.00 96.81 220 SER A O 1
ATOM 1646 N N . PRO A 1 221 ? 2.304 -11.243 -4.733 1.00 95.62 221 PRO A N 1
ATOM 1647 C CA . PRO A 1 221 ? 2.188 -12.261 -3.701 1.00 95.62 221 PRO A CA 1
ATOM 1648 C C . PRO A 1 221 ? 1.140 -11.856 -2.656 1.00 95.62 221 PRO A C 1
ATOM 1650 O O . PRO A 1 221 ? 0.936 -10.672 -2.370 1.00 95.62 221 PRO A O 1
ATOM 1653 N N . ARG A 1 222 ? 0.488 -12.850 -2.045 1.00 95.81 222 ARG A N 1
ATOM 1654 C CA . ARG A 1 222 ? -0.507 -12.629 -0.989 1.00 95.81 222 ARG A CA 1
ATOM 1655 C C . ARG A 1 222 ? 0.177 -12.231 0.328 1.00 95.81 222 ARG A C 1
ATOM 1657 O O . ARG A 1 222 ? 0.937 -13.046 0.852 1.00 95.81 222 ARG A O 1
ATOM 1664 N N . PRO A 1 223 ? -0.111 -11.043 0.895 1.00 93.81 223 PRO A N 1
ATOM 1665 C CA . PRO A 1 223 ? 0.463 -10.638 2.173 1.00 93.81 223 PRO A CA 1
ATOM 1666 C C . PRO A 1 223 ? -0.042 -11.502 3.335 1.00 93.81 223 PRO A C 1
ATOM 1668 O O . PRO A 1 223 ? -1.159 -12.034 3.273 1.00 93.81 223 PRO A O 1
ATOM 1671 N N . PRO A 1 224 ? 0.730 -11.613 4.430 1.00 89.06 224 PRO A N 1
ATOM 1672 C CA . PRO A 1 224 ? 0.276 -12.294 5.628 1.00 89.06 224 PRO A CA 1
ATOM 1673 C C . PRO A 1 224 ? -0.948 -11.576 6.194 1.00 89.06 224 PRO A C 1
ATOM 1675 O O . PRO A 1 224 ? -0.973 -10.353 6.359 1.00 89.06 224 PRO A O 1
ATOM 1678 N N . THR A 1 225 ? -1.969 -12.342 6.563 1.00 76.25 225 THR A N 1
ATOM 1679 C CA . THR A 1 225 ? -3.107 -11.814 7.316 1.00 76.25 225 THR A CA 1
ATOM 1680 C C . THR A 1 225 ? -2.712 -11.695 8.784 1.00 76.25 225 THR A C 1
ATOM 1682 O O . THR A 1 225 ? -3.096 -12.509 9.617 1.00 76.25 225 THR A O 1
ATOM 1685 N N . GLY A 1 226 ? -1.888 -10.697 9.100 1.00 65.81 226 GLY A N 1
ATOM 1686 C CA . GLY A 1 226 ? -1.454 -10.443 10.469 1.00 65.81 226 GLY A CA 1
ATOM 1687 C C . GLY A 1 226 ? -2.588 -9.860 11.308 1.00 65.81 226 GLY A C 1
ATOM 1688 O O . GLY A 1 226 ? -3.119 -8.792 10.987 1.00 65.81 226 GLY A O 1
ATOM 1689 N N . ALA A 1 227 ? -2.950 -10.556 12.387 1.00 68.31 227 ALA A N 1
ATOM 1690 C CA . ALA A 1 227 ? -3.772 -10.023 13.467 1.00 68.31 227 ALA A CA 1
ATOM 1691 C C . ALA A 1 227 ? -3.000 -8.982 14.303 1.00 68.31 227 ALA A C 1
ATOM 1693 O O . ALA A 1 227 ? -1.852 -8.662 14.000 1.00 68.31 227 ALA A O 1
ATOM 1694 N N . CYS A 1 228 ? -3.621 -8.425 15.353 1.00 74.81 228 CYS A N 1
ATOM 1695 C CA . CYS A 1 228 ? -2.835 -7.643 16.307 1.00 74.81 228 CYS A CA 1
ATOM 1696 C C . CYS A 1 228 ? -1.797 -8.582 16.953 1.00 74.81 228 CYS A C 1
ATOM 1698 O O . CYS A 1 228 ? -2.195 -9.668 17.375 1.00 74.81 228 CYS A O 1
ATOM 1700 N N . PRO A 1 229 ? -0.518 -8.183 17.072 1.00 71.00 229 PRO A N 1
ATOM 1701 C CA . PRO A 1 229 ? 0.553 -9.015 17.634 1.00 71.00 229 PRO A CA 1
ATOM 1702 C C . PRO A 1 229 ? 0.431 -9.310 19.148 1.00 71.00 229 PRO A C 1
ATOM 1704 O O . PRO A 1 229 ? 1.397 -9.755 19.752 1.00 71.00 229 PRO A O 1
ATOM 1707 N N . GLY A 1 230 ? -0.727 -9.061 19.771 1.00 67.56 230 GLY A N 1
ATOM 1708 C CA . GLY A 1 230 ? -0.949 -9.235 21.210 1.00 67.56 230 GLY A CA 1
ATOM 1709 C C . GLY A 1 230 ? -0.324 -8.132 22.070 1.00 67.56 230 GLY A C 1
ATOM 1710 O O . GLY A 1 230 ? 0.290 -7.187 21.564 1.00 67.56 230 GLY A O 1
ATOM 1711 N N . ARG A 1 231 ? -0.496 -8.232 23.396 1.00 61.84 231 ARG A N 1
ATOM 1712 C CA . ARG A 1 231 ? 0.475 -7.624 24.314 1.00 61.84 231 ARG A CA 1
ATOM 1713 C C . ARG A 1 231 ? 1.742 -8.458 24.140 1.00 61.84 231 ARG A C 1
ATOM 1715 O O . ARG A 1 231 ? 1.662 -9.667 24.304 1.00 61.84 231 ARG A O 1
ATOM 1722 N N . ARG A 1 232 ? 2.882 -7.856 23.780 1.00 56.72 232 ARG A N 1
ATOM 1723 C CA . ARG A 1 232 ? 4.146 -8.541 24.081 1.00 56.72 232 ARG A CA 1
ATOM 1724 C C . ARG A 1 232 ? 4.144 -8.671 25.599 1.00 56.72 232 ARG A C 1
ATOM 1726 O O . ARG A 1 232 ? 4.119 -7.633 26.257 1.00 56.72 232 ARG A O 1
ATOM 1733 N N . GLU A 1 233 ? 4.038 -9.886 26.124 1.00 48.53 233 GLU A N 1
ATOM 1734 C CA . GLU A 1 233 ? 4.400 -10.130 27.515 1.00 48.53 233 GLU A CA 1
ATOM 1735 C C . GLU A 1 233 ? 5.813 -9.577 27.684 1.00 48.53 233 GLU A C 1
ATOM 1737 O O . GLU A 1 233 ? 6.724 -9.930 26.931 1.00 48.53 233 GLU A O 1
ATOM 1742 N N . GLU A 1 234 ? 5.961 -8.604 28.582 1.00 46.38 234 GLU A N 1
ATOM 1743 C CA . GLU A 1 234 ? 7.268 -8.274 29.126 1.00 46.38 234 GLU A CA 1
ATOM 1744 C C . GLU A 1 234 ? 7.824 -9.584 29.663 1.00 46.38 234 GLU A C 1
ATOM 1746 O O . GLU A 1 234 ? 7.263 -10.163 30.590 1.00 46.38 234 GLU A O 1
ATOM 1751 N N . ALA A 1 235 ? 8.872 -10.093 29.018 1.00 45.16 235 ALA A N 1
ATOM 1752 C CA . ALA A 1 235 ? 9.662 -11.170 29.571 1.00 45.16 235 ALA A CA 1
ATOM 1753 C C . ALA A 1 235 ? 10.151 -10.685 30.938 1.00 45.16 235 ALA A C 1
ATOM 1755 O O . ALA A 1 235 ? 11.037 -9.835 31.016 1.00 45.16 235 ALA A O 1
ATOM 1756 N N . THR A 1 236 ? 9.514 -11.158 32.006 1.00 41.09 236 THR A N 1
ATOM 1757 C CA . THR A 1 236 ? 10.021 -11.000 33.362 1.00 41.09 236 THR A CA 1
ATOM 1758 C C . THR A 1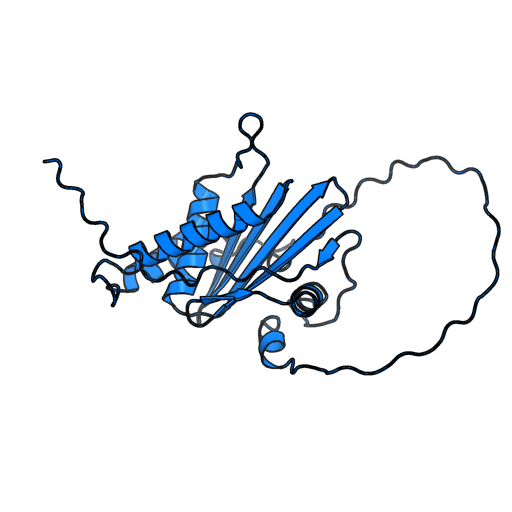 236 ? 11.386 -11.687 33.393 1.00 41.09 236 THR A C 1
ATOM 1760 O O . THR A 1 236 ? 11.443 -12.884 33.101 1.00 41.09 236 THR A O 1
ATOM 1763 N N . PRO A 1 237 ? 12.491 -10.978 33.682 1.00 58.84 237 PRO A N 1
ATOM 1764 C CA . PRO A 1 237 ? 13.731 -11.661 33.996 1.00 58.84 237 PRO A CA 1
ATOM 1765 C C . PRO A 1 237 ? 13.507 -12.384 35.326 1.00 58.84 237 PRO A C 1
ATOM 1767 O O . PRO A 1 237 ? 13.151 -11.746 36.319 1.00 58.84 237 PRO A O 1
ATOM 1770 N N . GLY A 1 238 ? 13.608 -13.713 35.290 1.00 66.19 238 GLY A N 1
ATOM 1771 C CA . GLY A 1 238 ? 13.672 -14.558 36.483 1.00 66.19 238 GLY A CA 1
ATOM 1772 C C . GLY A 1 238 ? 15.045 -14.514 37.133 1.00 66.19 238 GLY A C 1
ATOM 1773 O O . GLY A 1 238 ? 16.013 -14.124 36.439 1.00 66.19 238 GLY A O 1
#

Mean predicted aligned error: 13.38 Å

Radius of gyration: 21.43 Å; Cα contacts (8 Å, |Δi|>4): 363; chains: 1; bounding box: 45×44×82 Å

Organism: NCBI:txid555059

pLDDT: mean 74.97, std 22.91, range [27.61, 97.62]

Nearest PDB structures (foldseek):
  8guo-assembly1_A  TM=4.171E-01  e=2.361E+00  Staphylococcus aureus subsp. aureus NCTC 8325
  3lic-assembly1_A  TM=2.199E-01  e=1.386E+00  Shewanella oneidensis
  1cy0-assembly1_A  TM=2.086E-01  e=9.159E-01  Escherichia coli K-12
  3px7-assembly1_A  TM=2.158E-01  e=1.386E+00  Escherichia coli DH1
  1mw8-assembly1_X  TM=1.943E-01  e=8.137E-01  Escherichia coli

Solvent-accessible surface area (backbone atoms only — not comparable to full-atom values): 14083 Å² total; per-residue (Å²): 119,53,62,66,59,63,75,75,67,73,72,88,83,75,90,82,80,92,87,82,92,82,90,83,84,91,82,84,87,85,83,89,75,82,86,71,82,70,74,76,76,76,81,79,77,58,90,89,61,75,81,90,88,66,81,81,50,72,69,70,37,70,66,43,35,37,54,54,24,51,50,56,32,66,70,56,48,54,29,93,87,56,66,48,54,26,40,60,40,28,40,53,45,26,50,50,48,52,52,57,49,58,78,67,54,65,68,44,38,34,42,34,42,38,38,28,48,50,101,89,48,66,38,68,34,60,37,64,34,37,64,32,96,85,71,86,47,73,42,61,57,68,65,42,49,49,42,34,26,37,42,48,15,34,25,43,67,72,26,30,45,33,39,36,37,42,37,24,39,56,58,86,76,44,28,37,37,32,29,28,42,30,41,78,39,40,67,39,49,27,49,32,70,55,35,40,53,60,67,22,31,38,56,72,81,58,47,82,40,78,75,65,82,56,54,44,57,32,59,30,76,75,61,80,88,74,68,69,81,58,69,74,74,76,79,73,83,126

Foldseek 3Di:
DCLCVVVVPDDDDDDDDDDDDDDDDDDDDDDDDDPPPPDDDDPDDDPVPDDPDDDDDCQNDLVNLLVVLVVLQQVLAADPPARHRLSVLLLVVLVLQVVVCVVVLDAAKKKKKKWFDDPVGIRIAIWIWGQDPPDSDIDTDPSSSSSSSSRSSSCLRVQTWIKMKMKGDHDPPAIEIWMWIRGHSATHGDALVRQQQSRQADPPPRDGHDDDPNYRRHTDDGTDPDDRPHPPPPPDDD